Protein AF-A0A382RKN2-F1 (afdb_monomer)

pLDDT: mean 81.8, std 16.19, range [27.0, 98.62]

Radius of gyration: 27.57 Å; Cα contacts (8 Å, |Δi|>4): 796; chains: 1; bounding box: 73×52×78 Å

Foldseek 3Di:
DPPCQPDQPQDFDKDKDKDADPDDPDDDFDCDEDAPGWDDPDDRIIIHIHTDGDPGWFWAEKDKDKPDQEDAQAQVWDKIKMKIFIATNVRATDFQWKKKKWKWWWFLKFWWDDAFQDQKIFGPFFGQDAFFFWKKFQACFFWFFDPAVVGDDGHIGTAKTFHGDPDRTMTGIAGNVSDGTHIHTTADLQGGTTMITTQDDMDMFGQHPRRMTMDMDIRRRRAWTKMKMWIDIPGHYIDIGIHTHAYDDDDPDPPDDPDPDDDQQADKDWDWPADDPPQQKTKIWIWRPNPVNMTRTGIHMDHDDPPPDPDPPPPPDDDD

Mean predicted aligned error: 11.56 Å

Secondary structure (DSSP, 8-state):
--TTTTS----EEEEEEEEE-S----SS--SS-BBTB-EE-STTEEEEEEEEE-SS--EEEEEEEES-SEEE--TT-EEEEEEEEEEETTS-B-TT-EEEEEEEEEPSS-BEE-SBTT-EEE-SS-----TT-EEEEEE-TT-EESSSSS--SSS-EEEEEEEEE-SSSEEEEE-TTSPBP-EEE--BTTBPBEEEE-SS--EEEE--TTSEEEEEEEE---S-EEEEEEEEESSSB-EEEEEEEEPPP------S----S--TTT-EEEEEEEEETTTTEEEEEEEE-SSTTSPEEEEEEEE--TT-------------

Organism: NCBI:txid408172

Solvent-accessible surface area (backbone atoms only — not comparable to full-atom values): 17492 Å² total; per-residue (Å²): 132,74,91,61,80,80,61,86,66,55,49,74,47,74,44,81,48,77,48,81,48,98,68,71,88,73,72,96,59,53,97,62,66,40,72,85,34,59,18,76,75,56,92,36,28,35,34,25,33,46,69,46,68,42,93,67,85,49,46,30,35,36,50,64,48,59,83,61,56,59,47,71,37,31,70,84,48,46,81,47,44,39,40,36,38,31,18,23,74,85,69,47,64,30,49,62,42,44,34,36,36,41,43,45,24,41,56,31,43,36,34,27,28,55,54,39,89,69,28,41,30,33,37,93,50,66,65,57,68,46,60,69,42,52,35,28,35,68,37,34,59,50,28,25,32,60,96,33,52,58,62,37,67,88,57,62,44,62,51,35,28,28,63,38,48,80,48,59,37,31,32,27,40,14,21,69,79,73,39,74,33,36,24,72,31,41,17,36,64,81,34,28,20,34,47,32,32,55,70,50,80,74,43,77,36,60,15,37,92,71,3,41,29,72,53,71,51,65,40,47,53,56,39,26,29,45,36,38,40,35,39,39,41,80,43,48,41,59,27,71,50,65,32,39,22,18,41,81,93,69,88,89,66,86,89,71,91,78,73,91,70,83,60,87,53,73,44,76,46,75,44,82,77,46,77,37,86,85,82,32,32,35,32,29,39,39,33,40,35,67,37,87,61,44,42,42,43,35,27,43,75,44,78,56,61,97,80,66,72,80,76,84,75,76,69,77,88,77,86,136

Structure (mmCIF, N/CA/C/O backbone):
data_AF-A0A382RKN2-F1
#
_entry.id   AF-A0A382RKN2-F1
#
loop_
_atom_site.group_PDB
_atom_site.id
_atom_site.type_symbol
_atom_site.label_atom_id
_atom_site.label_alt_id
_atom_site.label_comp_id
_atom_site.label_asym_id
_atom_site.label_entity_id
_atom_site.label_seq_id
_atom_site.pdbx_PDB_ins_code
_atom_site.Cartn_x
_atom_site.Cartn_y
_atom_site.Cartn_z
_atom_site.occupancy
_atom_site.B_iso_or_equiv
_atom_site.auth_seq_id
_atom_site.auth_comp_id
_atom_site.auth_asym_id
_atom_site.auth_atom_id
_atom_site.pdbx_PDB_model_num
ATOM 1 N N . ALA A 1 1 ? -30.123 -17.437 14.430 1.00 36.50 1 ALA A N 1
ATOM 2 C CA . ALA A 1 1 ? -30.119 -16.192 13.646 1.00 36.50 1 ALA A CA 1
ATOM 3 C C . ALA A 1 1 ? -31.172 -15.292 14.260 1.00 36.50 1 ALA A C 1
ATOM 5 O O . ALA A 1 1 ? -32.334 -15.680 14.260 1.00 36.50 1 ALA A O 1
ATOM 6 N N . ASP A 1 2 ? -30.758 -14.196 14.890 1.00 27.00 2 ASP A N 1
ATOM 7 C CA . ASP A 1 2 ? -31.692 -13.172 15.355 1.00 27.00 2 ASP A CA 1
ATOM 8 C C . ASP A 1 2 ? -32.235 -12.438 14.114 1.00 27.00 2 ASP A C 1
ATOM 10 O O . ASP A 1 2 ? -31.436 -11.898 13.343 1.00 27.00 2 ASP A O 1
ATOM 14 N N . PRO A 1 3 ? -33.555 -12.460 13.856 1.00 33.34 3 PRO A N 1
ATOM 15 C CA . PRO A 1 3 ? -34.147 -11.796 12.700 1.00 33.34 3 PRO A CA 1
ATOM 16 C C . PRO A 1 3 ? -34.115 -10.255 12.788 1.00 33.34 3 PRO A C 1
ATOM 18 O O . PRO A 1 3 ? -34.598 -9.597 11.871 1.00 33.34 3 PRO A O 1
ATOM 21 N N . GLY A 1 4 ? -33.541 -9.670 13.848 1.00 33.31 4 GLY A N 1
ATOM 22 C CA . GLY A 1 4 ? -33.386 -8.223 14.032 1.00 33.31 4 GLY A CA 1
ATOM 23 C C . GLY A 1 4 ? -32.112 -7.585 13.459 1.00 33.31 4 GLY A C 1
ATOM 24 O O . GLY A 1 4 ? -31.996 -6.365 13.516 1.00 33.31 4 GLY A O 1
ATOM 25 N N . ALA A 1 5 ? -31.178 -8.349 12.879 1.00 37.25 5 ALA A N 1
ATOM 26 C CA . ALA A 1 5 ? -29.838 -7.877 12.477 1.00 37.25 5 ALA A CA 1
ATOM 27 C C . ALA A 1 5 ? -29.777 -6.867 11.297 1.00 37.25 5 ALA A C 1
ATOM 29 O O . ALA A 1 5 ? -28.731 -6.694 10.678 1.00 37.25 5 ALA A O 1
ATOM 30 N N . GLY A 1 6 ? -30.884 -6.195 10.978 1.00 36.53 6 GLY A N 1
ATOM 31 C CA . GLY A 1 6 ? -30.958 -5.114 9.990 1.00 36.53 6 GLY A CA 1
ATOM 32 C C . GLY A 1 6 ? -32.021 -4.056 10.304 1.00 36.53 6 GLY A C 1
ATOM 33 O O . GLY A 1 6 ? -32.324 -3.227 9.450 1.00 36.53 6 GLY A O 1
ATOM 34 N N . ALA A 1 7 ? -32.620 -4.081 11.499 1.00 38.06 7 ALA A N 1
ATOM 35 C CA . ALA A 1 7 ? -33.491 -3.002 11.943 1.00 38.06 7 ALA A CA 1
ATOM 36 C C . ALA A 1 7 ? -32.618 -1.886 12.519 1.00 38.06 7 ALA A C 1
ATOM 38 O O . ALA A 1 7 ? -31.780 -2.157 13.371 1.00 38.06 7 ALA A O 1
ATOM 39 N N . VAL A 1 8 ? -32.833 -0.651 12.057 1.00 47.03 8 VAL A N 1
ATOM 40 C CA . VAL A 1 8 ? -32.318 0.579 12.672 1.00 47.03 8 VAL A CA 1
ATOM 41 C C . VAL A 1 8 ? -32.697 0.537 14.153 1.00 47.03 8 VAL A C 1
ATOM 43 O O . VAL A 1 8 ? -33.828 0.857 14.526 1.00 47.03 8 VAL A O 1
ATOM 46 N N . VAL A 1 9 ? -31.794 0.048 14.999 1.00 47.59 9 VAL A N 1
ATOM 47 C CA . VAL A 1 9 ? -31.949 0.172 16.440 1.00 47.59 9 VAL A CA 1
ATOM 48 C C . VAL A 1 9 ? -31.724 1.649 16.667 1.00 47.59 9 VAL A C 1
ATOM 50 O O . VAL A 1 9 ? -30.613 2.119 16.505 1.00 47.59 9 VAL A O 1
ATOM 53 N N . ALA A 1 10 ? -32.787 2.403 16.933 1.00 52.94 10 ALA A N 1
ATOM 54 C CA . ALA A 1 10 ? -32.633 3.764 17.417 1.00 52.94 10 ALA A CA 1
ATOM 55 C C . ALA A 1 10 ? -31.714 3.695 18.645 1.00 52.94 10 ALA A C 1
ATOM 57 O O . ALA A 1 10 ? -32.166 3.218 19.695 1.00 52.94 10 ALA A O 1
ATOM 58 N N . ASN A 1 11 ? -30.440 4.076 18.499 1.00 59.31 11 ASN A N 1
ATOM 59 C CA . ASN A 1 11 ? -29.506 4.040 19.607 1.00 59.31 11 ASN A CA 1
ATOM 60 C C . ASN A 1 11 ? -30.023 5.011 20.669 1.00 59.31 11 ASN A C 1
ATOM 62 O O . ASN A 1 11 ? -30.483 6.126 20.376 1.00 59.31 11 ASN A O 1
ATOM 66 N N . ASN A 1 12 ? -30.054 4.531 21.906 1.00 69.88 12 ASN A N 1
ATOM 67 C CA . ASN A 1 12 ? -30.425 5.357 23.035 1.00 69.88 12 ASN A CA 1
ATOM 68 C C . ASN A 1 12 ? -29.144 5.990 23.558 1.00 69.88 12 ASN A C 1
ATOM 70 O O . ASN A 1 12 ? -28.461 5.407 24.399 1.00 69.88 12 ASN A O 1
ATOM 74 N N . VAL A 1 13 ? -28.841 7.175 23.042 1.00 69.81 13 VAL A N 1
ATOM 75 C CA . VAL A 1 13 ? -27.662 7.938 23.435 1.00 69.81 13 VAL A CA 1
ATOM 76 C C . VAL A 1 13 ? -27.929 8.568 24.797 1.00 69.81 13 VAL A C 1
ATOM 78 O O . VAL A 1 13 ? -29.000 9.143 25.026 1.00 69.81 13 VAL A O 1
ATOM 81 N N . ILE A 1 14 ? -26.969 8.425 25.712 1.00 76.12 14 ILE A N 1
ATOM 82 C CA . ILE A 1 14 ? -27.007 9.031 27.044 1.00 76.12 14 ILE A CA 1
ATOM 83 C C . ILE A 1 14 ? -25.827 9.990 27.154 1.00 76.12 14 ILE A C 1
ATOM 85 O O . ILE A 1 14 ? -24.698 9.567 27.384 1.00 76.12 14 ILE A O 1
ATOM 89 N N . ASP A 1 15 ? -26.112 11.284 27.057 1.00 73.19 15 ASP A N 1
ATOM 90 C CA . ASP A 1 15 ? -25.108 12.331 27.225 1.00 73.19 15 ASP A CA 1
ATOM 91 C C . ASP A 1 15 ? -25.154 12.909 28.641 1.00 73.19 15 ASP A C 1
ATOM 93 O O . ASP A 1 15 ? -26.223 13.075 29.236 1.00 73.19 15 ASP A O 1
ATOM 97 N N . THR A 1 16 ? -23.986 13.261 29.181 1.00 81.38 16 THR A N 1
ATOM 98 C CA . THR A 1 16 ? -23.897 14.056 30.412 1.00 81.38 16 THR A CA 1
ATOM 99 C C . THR A 1 16 ? -23.798 15.527 30.041 1.00 81.38 16 THR A C 1
ATOM 101 O O . THR A 1 16 ? -22.815 15.962 29.446 1.00 81.38 16 THR A O 1
ATOM 104 N N . VAL A 1 17 ? -24.808 16.309 30.412 1.00 78.69 17 VAL A N 1
ATOM 105 C CA . VAL A 1 17 ? -24.818 17.754 30.188 1.00 78.69 17 VAL A CA 1
ATOM 106 C C . VAL A 1 17 ? -24.392 18.457 31.467 1.00 78.69 17 VAL A C 1
ATOM 108 O O . VAL A 1 17 ? -25.031 18.301 32.509 1.00 78.69 17 VAL A O 1
ATOM 111 N N . THR A 1 18 ? -23.337 19.264 31.362 1.00 82.25 18 THR A N 1
ATOM 112 C CA . THR A 1 18 ? -22.803 20.076 32.459 1.00 82.25 18 THR A CA 1
ATOM 113 C C . THR A 1 18 ? -23.116 21.544 32.211 1.00 82.25 18 THR A C 1
ATOM 115 O O . THR A 1 18 ? -22.707 22.116 31.202 1.00 82.25 18 THR A O 1
ATOM 118 N N . VAL A 1 19 ? -23.828 22.170 33.145 1.00 78.19 19 VAL A N 1
ATOM 119 C CA . VAL A 1 19 ? -24.148 23.598 33.119 1.00 78.19 19 VAL A CA 1
ATOM 120 C C . VAL A 1 19 ? -23.414 24.285 34.261 1.00 78.19 19 VAL A C 1
ATOM 122 O O . VAL A 1 19 ? -23.676 24.013 35.433 1.00 78.19 19 VAL A O 1
ATOM 125 N N . THR A 1 20 ? -22.523 25.210 33.918 1.00 82.06 20 THR A N 1
ATOM 126 C CA . THR A 1 20 ? -21.845 26.073 34.890 1.00 82.06 20 THR A CA 1
ATOM 127 C C . THR A 1 20 ? -22.597 27.389 34.995 1.00 82.06 20 THR A C 1
ATOM 129 O O . THR A 1 20 ? -22.819 28.063 33.988 1.00 82.06 20 THR A O 1
ATOM 132 N N . THR A 1 21 ? -22.988 27.777 36.207 1.00 73.00 21 THR A N 1
ATOM 133 C CA . THR A 1 21 ? -23.720 29.030 36.439 1.00 73.00 21 THR A CA 1
ATOM 134 C C . THR A 1 21 ? -22.991 29.915 37.447 1.00 73.00 21 THR A C 1
ATOM 136 O O . THR A 1 21 ? -22.144 29.452 38.205 1.00 73.00 21 THR A O 1
ATOM 139 N N . ALA A 1 22 ? -23.318 31.208 37.472 1.00 75.56 22 ALA A N 1
ATOM 140 C CA . ALA A 1 22 ? -22.778 32.118 38.482 1.00 75.56 22 ALA A CA 1
ATOM 141 C C . ALA A 1 22 ? -23.416 31.915 39.868 1.00 75.56 22 ALA A C 1
ATOM 143 O O . ALA A 1 22 ? -22.795 32.265 40.865 1.00 75.56 22 ALA A O 1
ATOM 144 N N . ASN A 1 23 ? -24.637 31.373 39.922 1.00 69.06 23 ASN A N 1
ATOM 145 C CA . ASN A 1 23 ? -25.383 31.076 41.142 1.00 69.06 23 ASN A CA 1
ATOM 146 C C . ASN A 1 23 ? -26.400 29.968 40.854 1.00 69.06 23 ASN A C 1
ATOM 148 O O . ASN A 1 23 ? -27.300 30.153 40.032 1.00 69.06 23 ASN A O 1
ATOM 152 N N . VAL A 1 24 ? -26.309 28.858 41.581 1.00 65.88 24 VAL A N 1
ATOM 153 C CA . VAL A 1 24 ? -27.352 27.831 41.599 1.00 65.88 24 VAL A CA 1
ATOM 154 C C . VAL A 1 24 ? -28.329 28.169 42.723 1.00 65.88 24 VAL A C 1
ATOM 156 O O . VAL A 1 24 ? -28.012 28.055 43.900 1.00 65.88 24 VAL A O 1
ATOM 159 N N . THR A 1 25 ? -29.529 28.639 42.376 1.00 64.88 25 THR A N 1
ATOM 160 C CA . THR A 1 25 ? -30.635 28.767 43.342 1.00 64.88 25 THR A CA 1
ATOM 161 C C . THR A 1 25 ? -31.534 27.548 43.196 1.00 64.88 25 THR A C 1
ATOM 163 O O . THR A 1 25 ? -32.589 27.596 42.568 1.00 64.88 25 THR A O 1
ATOM 166 N N . ALA A 1 26 ? -31.054 26.417 43.697 1.00 55.97 26 ALA A N 1
ATOM 167 C CA . ALA A 1 26 ? -31.780 25.162 43.668 1.00 55.97 26 ALA A CA 1
ATOM 168 C C . ALA A 1 26 ? -32.632 25.018 44.938 1.00 55.97 26 ALA A C 1
ATOM 170 O O . ALA A 1 26 ? -32.138 25.199 46.049 1.00 55.97 26 ALA A O 1
ATOM 171 N N . GLY A 1 27 ? -33.917 24.682 44.782 1.00 63.53 27 GLY A N 1
ATOM 172 C CA . GLY A 1 27 ? -34.665 24.003 45.848 1.00 63.53 27 GLY A CA 1
ATOM 173 C C . GLY A 1 27 ? -34.125 22.581 46.060 1.00 63.53 27 GLY A C 1
ATOM 174 O O . GLY A 1 27 ? -33.025 22.271 45.611 1.00 63.53 27 GLY A O 1
ATOM 175 N N . GLU A 1 28 ? -34.887 21.689 46.701 1.00 56.00 28 GLU A N 1
ATOM 176 C CA . GLU A 1 28 ? -34.475 20.283 46.863 1.00 56.00 28 GLU A CA 1
ATOM 177 C C . GLU A 1 28 ? -34.344 19.584 45.499 1.00 56.00 28 GLU A C 1
ATOM 179 O O . GLU A 1 28 ? -35.315 19.072 44.939 1.00 56.00 28 GLU A O 1
ATOM 184 N N . LEU A 1 29 ? -33.137 19.602 44.931 1.00 62.72 29 LEU A N 1
ATOM 185 C CA . LEU A 1 29 ? -32.809 18.822 43.749 1.00 62.72 29 LEU A CA 1
ATOM 186 C C . LEU A 1 29 ? -32.572 17.358 44.144 1.00 62.72 29 LEU A C 1
ATOM 188 O O . LEU A 1 29 ? -32.126 17.073 45.260 1.00 62.72 29 LEU A O 1
ATOM 192 N N . PRO A 1 30 ? -32.848 16.411 43.234 1.00 59.50 30 PRO A N 1
ATOM 193 C CA . PRO A 1 30 ? -32.563 15.002 43.460 1.00 59.50 30 PRO A CA 1
ATOM 194 C C . PRO A 1 30 ? -31.083 14.772 43.787 1.00 59.50 30 PRO A C 1
ATOM 196 O O . PRO A 1 30 ? -30.203 15.356 43.163 1.00 59.50 30 PRO A O 1
ATOM 199 N N . ALA A 1 31 ? -30.800 13.861 44.719 1.00 59.34 31 ALA A N 1
ATOM 200 C CA . ALA A 1 31 ? -29.430 13.519 45.119 1.00 59.34 31 ALA A CA 1
ATOM 201 C C . ALA A 1 31 ? -28.649 12.705 44.060 1.00 59.34 31 ALA A C 1
ATOM 203 O O . ALA A 1 31 ? -27.469 12.421 44.247 1.00 59.34 31 ALA A O 1
ATOM 204 N N . SER A 1 32 ? -29.299 12.293 42.967 1.00 58.59 32 SER A N 1
ATOM 205 C CA . SER A 1 32 ? -28.718 11.439 41.925 1.00 58.59 32 SER A CA 1
ATOM 206 C C . SER A 1 32 ? -29.297 11.748 40.548 1.00 58.59 32 SER A C 1
ATOM 208 O O . SER A 1 32 ? -30.507 11.949 40.411 1.00 58.59 32 SER A O 1
ATOM 210 N N . GLY A 1 33 ? -28.428 11.764 39.534 1.00 54.28 33 GLY A N 1
ATOM 211 C CA . GLY A 1 33 ? -28.796 12.127 38.170 1.00 54.28 33 GLY A CA 1
ATOM 212 C C . GLY A 1 33 ? -29.666 11.053 37.542 1.00 54.28 33 GLY A C 1
ATOM 213 O O . GLY A 1 33 ? -29.330 9.873 37.569 1.00 54.28 33 GLY A O 1
ATOM 214 N N . SER A 1 34 ? -30.791 11.464 36.971 1.00 59.91 34 SER A N 1
ATOM 215 C CA . SER A 1 34 ? -31.635 10.625 36.120 1.00 59.91 34 SER A CA 1
ATOM 216 C C . SER A 1 34 ? -32.000 11.410 34.866 1.00 59.91 34 SER A C 1
ATOM 218 O O . SER A 1 34 ? -31.841 12.633 34.832 1.00 59.91 34 SER A O 1
ATOM 220 N N . SER A 1 35 ? -32.433 10.717 33.810 1.00 64.00 35 SER A N 1
ATOM 221 C CA . SER A 1 35 ? -32.748 11.385 32.546 1.00 64.00 35 SER A CA 1
ATOM 222 C C . SER A 1 35 ? -33.789 12.487 32.760 1.00 64.00 35 SER A C 1
ATOM 224 O O . SER A 1 35 ? -34.882 12.211 33.251 1.00 64.00 35 SER A O 1
ATOM 226 N N . GLY A 1 36 ? -33.452 13.725 32.392 1.00 64.38 36 GLY A N 1
ATOM 227 C CA . GLY A 1 36 ? -34.329 14.891 32.569 1.00 64.38 36 GLY A CA 1
ATOM 228 C C . GLY A 1 36 ? -34.328 15.528 33.968 1.00 64.38 36 GLY A C 1
ATOM 229 O O . GLY A 1 36 ? -35.094 16.464 34.193 1.00 64.38 36 GLY A O 1
ATOM 230 N N . HIS A 1 37 ? -33.469 15.082 34.892 1.00 70.94 37 HIS A N 1
ATOM 231 C CA . HIS A 1 37 ? -33.335 15.655 36.234 1.00 70.94 37 HIS A CA 1
ATOM 232 C C . HIS A 1 37 ? -31.916 16.170 36.500 1.00 70.94 37 HIS A C 1
ATOM 234 O O . HIS A 1 37 ? -30.940 15.437 36.353 1.00 70.94 37 HIS A O 1
ATOM 240 N N . MET A 1 38 ? -31.819 17.430 36.932 1.00 73.00 38 MET A N 1
ATOM 241 C CA . MET A 1 38 ? -30.554 18.083 37.276 1.00 73.00 38 MET A CA 1
ATOM 242 C C . MET A 1 38 ? -30.136 17.792 38.714 1.00 73.00 38 MET A C 1
ATOM 244 O O . MET A 1 38 ? -30.960 17.826 39.625 1.00 73.00 38 MET A O 1
ATOM 248 N N . VAL A 1 39 ? -28.840 17.568 38.905 1.00 75.00 39 VAL A N 1
ATOM 249 C CA . VAL A 1 39 ? -28.181 17.396 40.201 1.00 75.00 39 VAL A CA 1
ATOM 250 C C . VAL A 1 39 ? -27.080 18.425 40.332 1.00 75.00 39 VAL A C 1
ATOM 252 O O . VAL A 1 39 ? -26.313 18.649 39.395 1.00 75.00 39 VAL A O 1
ATOM 255 N N . GLU A 1 40 ? -26.978 19.032 41.506 1.00 73.12 40 GLU A N 1
ATOM 256 C CA . GLU A 1 40 ? -25.846 19.887 41.832 1.00 73.12 40 GLU A CA 1
ATOM 257 C C . GLU A 1 40 ? -24.616 19.031 42.164 1.00 73.12 40 GLU A C 1
ATOM 259 O O . GLU A 1 40 ? -24.630 18.228 43.092 1.00 73.12 40 GLU A O 1
ATOM 264 N N . SER A 1 41 ? -23.538 19.212 41.399 1.00 72.19 41 SER A N 1
ATOM 265 C CA . SER A 1 41 ? -22.250 18.529 41.593 1.00 72.19 41 SER A CA 1
ATOM 266 C C . SER A 1 41 ? -21.249 19.386 42.394 1.00 72.19 41 SER A C 1
ATOM 268 O O . SER A 1 41 ? -20.052 19.095 42.414 1.00 72.19 41 SER A O 1
ATOM 270 N N . GLY A 1 42 ? -21.735 20.443 43.057 1.00 69.62 42 GLY A N 1
ATOM 271 C CA . GLY A 1 42 ? -20.945 21.430 43.794 1.00 69.62 42 GLY A CA 1
ATOM 272 C C . GLY A 1 42 ? -20.433 22.586 42.924 1.00 69.62 42 GLY A C 1
ATOM 273 O O . GLY A 1 42 ? -20.344 22.484 41.703 1.00 69.62 42 GLY A O 1
ATOM 274 N N . GLY A 1 43 ? -20.106 23.719 43.555 1.00 71.81 43 GLY A N 1
ATOM 275 C CA . GLY A 1 43 ? -19.433 24.846 42.889 1.00 71.81 43 GLY A CA 1
ATOM 276 C C . GLY A 1 43 ? -20.241 25.534 41.781 1.00 71.81 43 GLY A C 1
ATOM 277 O O . GLY A 1 43 ? -19.654 25.984 40.802 1.00 71.81 43 GLY A O 1
ATOM 278 N N . ASN A 1 44 ? -21.570 25.613 41.920 1.00 77.06 44 ASN A N 1
ATOM 279 C CA . ASN A 1 44 ? -22.505 26.105 40.898 1.00 77.06 44 ASN A CA 1
ATOM 280 C C . ASN A 1 44 ? -22.531 25.292 39.584 1.00 77.06 44 ASN A C 1
ATOM 282 O O . ASN A 1 44 ? -22.905 25.819 38.528 1.00 77.06 44 ASN A O 1
ATOM 286 N N . VAL A 1 45 ? -22.149 24.015 39.648 1.00 79.62 45 VAL A N 1
ATOM 287 C CA . VAL A 1 45 ? -22.206 23.081 38.523 1.00 79.62 45 VAL A CA 1
ATOM 288 C C . VAL A 1 45 ? -23.442 22.196 38.653 1.00 79.62 45 VAL A C 1
ATOM 290 O O . VAL A 1 45 ? -23.602 21.473 39.637 1.00 79.62 45 VAL A O 1
ATOM 293 N N . LEU A 1 46 ? -24.307 22.233 37.642 1.00 79.31 46 LEU A N 1
ATOM 294 C CA . LEU A 1 46 ? -25.444 21.328 37.499 1.00 79.31 46 LEU A CA 1
ATOM 295 C C . LEU A 1 46 ? -25.119 20.275 36.441 1.00 79.31 46 LEU A C 1
ATOM 297 O O . LEU A 1 46 ? -24.646 20.610 35.357 1.00 79.31 46 LEU A O 1
ATOM 301 N N . THR A 1 47 ? -25.407 19.014 36.741 1.00 79.44 47 THR A N 1
ATOM 302 C CA . THR A 1 47 ? -25.275 17.900 35.797 1.00 79.44 47 THR A CA 1
ATOM 303 C C . THR A 1 47 ? -26.622 17.217 35.614 1.00 79.44 47 THR A C 1
ATOM 305 O O . THR A 1 47 ? -27.364 17.036 36.578 1.00 79.44 47 THR A O 1
ATOM 308 N N . PHE A 1 48 ? -26.972 16.846 34.387 1.00 79.00 48 PHE A N 1
ATOM 309 C CA . PHE A 1 48 ? -28.083 15.930 34.131 1.00 79.00 48 PHE A CA 1
ATOM 310 C C . PHE A 1 48 ? -27.724 14.961 33.016 1.00 79.00 48 PHE A C 1
ATOM 312 O O . PHE A 1 48 ? -26.894 15.262 32.157 1.00 79.00 48 PHE A O 1
ATOM 319 N N . LEU A 1 49 ? -28.372 13.800 33.035 1.00 79.50 49 LEU A N 1
ATOM 320 C CA . LEU A 1 49 ? -28.302 12.859 31.927 1.00 79.50 49 LEU A CA 1
ATOM 321 C C . LEU A 1 49 ? -29.383 13.231 30.911 1.00 79.50 49 LEU A C 1
ATOM 323 O O . LEU A 1 49 ? -30.548 13.418 31.272 1.00 79.50 49 LEU A O 1
ATOM 327 N N . LEU A 1 50 ? -29.011 13.348 29.644 1.00 77.62 50 LEU A N 1
ATOM 328 C CA . LEU A 1 50 ? -29.939 13.495 28.534 1.00 77.62 50 LEU A CA 1
ATOM 329 C C . LEU A 1 50 ? -29.994 12.167 27.786 1.00 77.62 50 LEU A C 1
ATOM 331 O O . LEU A 1 50 ? -29.042 11.803 27.106 1.00 77.62 50 LEU A O 1
ATOM 335 N N . SER A 1 51 ? -31.116 11.457 27.906 1.00 77.81 51 SER A N 1
ATOM 336 C CA . SER A 1 51 ? -31.398 10.290 27.072 1.00 77.81 51 SER A CA 1
ATOM 337 C C . SER A 1 51 ? -32.207 10.734 25.859 1.00 77.81 51 SER A C 1
ATOM 339 O O . SER A 1 51 ? -33.308 11.269 26.015 1.00 77.81 51 SER A O 1
ATOM 341 N N . TYR A 1 52 ? -31.701 10.498 24.655 1.00 70.44 52 TYR A N 1
ATOM 342 C CA . TYR A 1 52 ? -32.437 10.753 23.419 1.00 70.44 52 TYR A CA 1
ATOM 343 C C . TYR A 1 52 ? -32.296 9.590 22.448 1.00 70.44 52 TYR A C 1
ATOM 345 O O . TYR A 1 52 ? -31.348 8.811 22.494 1.00 70.44 52 TYR A O 1
ATOM 353 N N . LYS A 1 53 ? -33.288 9.468 21.564 1.00 66.81 53 LYS A N 1
ATOM 354 C CA . LYS A 1 53 ? -33.242 8.513 20.461 1.00 66.81 53 LYS A CA 1
ATOM 355 C C . LYS A 1 53 ? -32.656 9.199 19.244 1.00 66.81 53 LYS A C 1
ATOM 357 O O . LYS A 1 53 ? -33.250 10.160 18.748 1.00 66.81 53 LYS A O 1
ATOM 362 N N . ALA A 1 54 ? -31.546 8.679 18.739 1.00 63.25 54 ALA A N 1
ATOM 363 C CA . ALA A 1 54 ? -31.128 8.998 17.387 1.00 63.25 54 ALA A CA 1
ATOM 364 C C . ALA A 1 54 ? -32.154 8.395 16.412 1.00 63.25 54 ALA A C 1
ATOM 366 O O . ALA A 1 54 ? -32.536 7.230 16.524 1.00 63.25 54 ALA A O 1
ATOM 367 N N . ALA A 1 55 ? -32.667 9.211 15.486 1.00 62.56 55 ALA A N 1
ATOM 368 C CA . ALA A 1 55 ? -33.632 8.742 14.488 1.00 62.56 55 ALA A CA 1
ATOM 369 C C . ALA A 1 55 ? -32.988 7.758 13.492 1.00 62.56 55 ALA A C 1
ATOM 371 O O . ALA A 1 55 ? -33.673 6.886 12.960 1.00 62.56 55 ALA A O 1
ATOM 372 N N . THR A 1 56 ? -31.677 7.899 13.279 1.00 66.25 56 THR A N 1
ATOM 373 C CA . THR A 1 56 ? -30.816 7.037 12.467 1.00 66.25 56 THR A CA 1
ATOM 374 C C . THR A 1 56 ? -29.381 7.177 12.960 1.00 66.25 56 THR A C 1
ATOM 376 O O . THR A 1 56 ? -28.874 8.301 13.014 1.00 66.25 56 THR A O 1
ATOM 379 N N . ASP A 1 57 ? -28.724 6.061 13.255 1.00 65.25 57 ASP A N 1
ATOM 380 C CA . ASP A 1 57 ? -27.274 6.046 13.442 1.00 65.25 57 ASP A CA 1
ATOM 381 C C . ASP A 1 57 ? -26.603 6.135 12.068 1.00 65.25 57 ASP A C 1
ATOM 383 O O . ASP A 1 57 ? -27.014 5.466 11.113 1.00 65.25 57 ASP A O 1
ATOM 387 N N . VAL A 1 58 ? -25.584 6.981 11.948 1.00 79.38 58 VAL A N 1
ATOM 388 C CA . VAL A 1 58 ? -24.773 7.142 10.742 1.00 79.38 58 VAL A CA 1
ATOM 389 C C . VAL A 1 58 ? -23.347 6.722 11.081 1.00 79.38 58 VAL A C 1
ATOM 391 O O . VAL A 1 58 ? -22.820 7.043 12.145 1.00 79.38 58 VAL A O 1
ATOM 394 N N . GLY A 1 59 ? -22.709 5.992 10.166 1.00 80.12 59 GLY A N 1
ATOM 395 C CA . GLY A 1 59 ? -21.300 5.636 10.312 1.00 80.12 59 GLY A CA 1
ATOM 396 C C . GLY A 1 59 ? -20.433 6.892 10.450 1.00 80.12 59 GLY A C 1
ATOM 397 O O . GLY A 1 59 ? -20.539 7.811 9.636 1.00 80.12 59 GLY A O 1
ATOM 398 N N . GLY A 1 60 ? -19.590 6.927 11.482 1.00 85.62 60 GLY A N 1
ATOM 399 C CA . GLY A 1 60 ? -18.726 8.054 11.822 1.00 85.62 60 GLY A CA 1
ATOM 400 C C . GLY A 1 60 ? -17.307 7.883 11.286 1.00 85.62 60 GLY A C 1
ATOM 401 O O . GLY A 1 60 ? -16.857 8.659 10.442 1.00 85.62 60 GLY A O 1
ATOM 402 N N . LEU A 1 61 ? -16.589 6.860 11.752 1.00 94.38 61 LEU A N 1
ATOM 403 C CA . LEU A 1 61 ? -15.201 6.598 11.352 1.00 94.38 61 LEU A CA 1
ATOM 404 C C . LEU A 1 61 ? -14.836 5.122 11.473 1.00 94.38 61 LEU A C 1
ATOM 406 O O . LEU A 1 61 ? -15.484 4.366 12.191 1.00 94.38 61 LEU A O 1
ATOM 410 N N . VAL A 1 62 ? -13.751 4.723 10.819 1.00 96.75 62 VAL A N 1
ATOM 411 C CA . VAL A 1 62 ? -13.112 3.421 11.031 1.00 96.75 62 VAL A CA 1
ATOM 412 C C . VAL A 1 62 ? -11.761 3.608 11.715 1.00 96.75 62 VAL A C 1
ATOM 414 O O . VAL A 1 62 ? -10.989 4.477 11.327 1.00 96.75 62 VAL A O 1
ATOM 417 N N . ALA A 1 63 ? -11.451 2.773 12.706 1.00 97.38 63 ALA A N 1
ATOM 418 C CA . ALA A 1 63 ? -10.079 2.541 13.153 1.00 97.38 63 ALA A CA 1
ATOM 419 C C . ALA A 1 63 ? -9.539 1.279 12.476 1.00 97.38 63 ALA A C 1
ATOM 421 O O . ALA A 1 63 ? -10.258 0.287 12.379 1.00 97.38 63 ALA A O 1
ATOM 422 N N . LEU A 1 64 ? -8.287 1.299 12.018 1.00 98.38 64 LEU A N 1
ATOM 423 C CA . LEU A 1 64 ? -7.674 0.184 11.298 1.00 98.38 64 LEU A CA 1
ATOM 424 C C . LEU A 1 64 ? -6.398 -0.273 12.003 1.00 98.38 64 LEU A C 1
ATOM 426 O O . LEU A 1 64 ? -5.532 0.533 12.328 1.00 98.38 64 LEU A O 1
ATOM 430 N N . THR A 1 65 ? -6.284 -1.580 12.212 1.00 97.50 65 THR A N 1
ATOM 431 C CA . THR A 1 65 ? -5.095 -2.239 12.765 1.00 97.50 65 THR A CA 1
ATOM 432 C C . THR A 1 65 ? -4.647 -3.365 11.842 1.00 97.50 65 THR A C 1
ATOM 434 O O . THR A 1 65 ? -5.429 -3.850 11.022 1.00 97.50 65 THR A O 1
ATOM 437 N N . GLN A 1 66 ? -3.395 -3.793 11.971 1.00 96.25 66 GLN A N 1
ATOM 438 C CA . GLN A 1 66 ? -2.821 -4.891 11.195 1.00 96.25 66 GLN A CA 1
ATOM 439 C C . GLN A 1 66 ? -1.943 -5.778 12.077 1.00 96.25 66 GLN A C 1
ATOM 441 O O . GLN A 1 66 ? -1.469 -5.337 13.120 1.00 96.25 66 GLN A O 1
ATOM 446 N N . THR A 1 67 ? -1.739 -7.030 11.665 1.00 92.88 67 THR A N 1
ATOM 447 C CA . THR A 1 67 ? -0.984 -8.021 12.457 1.00 92.88 67 THR A CA 1
ATOM 448 C C . THR A 1 67 ? 0.504 -7.687 12.595 1.00 92.88 67 THR A C 1
ATOM 450 O O . THR A 1 67 ? 1.114 -8.064 13.589 1.00 92.88 67 THR A O 1
ATOM 453 N N . ALA A 1 68 ? 1.079 -6.997 11.611 1.00 91.75 68 ALA A N 1
ATOM 454 C CA . ALA A 1 68 ? 2.464 -6.538 11.601 1.00 91.75 68 ALA A CA 1
ATOM 455 C C . ALA A 1 68 ? 2.574 -5.280 10.732 1.00 91.75 68 ALA A C 1
ATOM 457 O O . ALA A 1 68 ? 1.797 -5.135 9.785 1.00 91.75 68 ALA A O 1
ATOM 458 N N . SER A 1 69 ? 3.523 -4.394 11.035 1.00 92.56 69 SER A N 1
ATOM 459 C CA . SER A 1 69 ? 3.850 -3.218 10.214 1.00 92.56 69 SER A CA 1
ATOM 460 C C . SER A 1 69 ? 4.916 -3.490 9.156 1.00 92.56 69 SER A C 1
ATOM 462 O O . SER A 1 69 ? 5.048 -2.718 8.208 1.00 92.56 69 SER A O 1
ATOM 464 N N . SER A 1 70 ? 5.630 -4.612 9.253 1.00 93.44 70 SER A N 1
ATOM 465 C CA . SER A 1 70 ? 6.675 -4.975 8.303 1.00 93.44 70 SER A CA 1
ATOM 466 C C . SER A 1 70 ? 6.934 -6.480 8.229 1.00 93.44 70 SER A C 1
ATOM 468 O O . SER A 1 70 ? 6.442 -7.272 9.037 1.00 93.44 70 SER A O 1
ATOM 470 N N . GLY A 1 71 ? 7.720 -6.869 7.228 1.00 91.44 71 GLY A N 1
ATOM 471 C CA . GLY A 1 71 ? 8.272 -8.211 7.077 1.00 91.44 71 GLY A CA 1
ATOM 472 C C . GLY A 1 71 ? 9.137 -8.308 5.824 1.00 91.44 71 GLY A C 1
ATOM 473 O O . GLY A 1 71 ? 9.010 -7.489 4.915 1.00 91.44 71 GLY A O 1
ATOM 474 N N . LEU A 1 72 ? 10.029 -9.300 5.765 1.00 91.12 72 LEU A N 1
ATOM 475 C CA . LEU A 1 72 ? 10.868 -9.532 4.583 1.00 91.12 72 LEU A CA 1
ATOM 476 C C . LEU A 1 72 ? 10.005 -9.783 3.342 1.00 91.12 72 LEU A C 1
ATOM 478 O O . LEU A 1 72 ? 9.044 -10.549 3.406 1.00 91.12 72 LEU A O 1
ATOM 482 N N . ALA A 1 73 ? 10.363 -9.177 2.209 1.00 89.88 73 ALA A N 1
ATOM 483 C CA . ALA A 1 73 ? 9.740 -9.501 0.929 1.00 89.88 73 ALA A CA 1
ATOM 484 C C . ALA A 1 73 ? 9.917 -10.999 0.612 1.00 89.88 73 ALA A C 1
ATOM 486 O O . ALA A 1 73 ? 10.985 -11.571 0.850 1.00 89.88 73 ALA A O 1
ATOM 487 N N . SER A 1 74 ? 8.867 -11.661 0.119 1.00 87.12 74 SER A N 1
ATOM 488 C CA . SER A 1 74 ? 8.862 -13.119 -0.015 1.00 87.12 74 SER A CA 1
ATOM 489 C C . SER A 1 74 ? 7.838 -13.620 -1.026 1.00 87.12 74 SER A C 1
ATOM 491 O O . SER A 1 74 ? 6.642 -13.370 -0.911 1.00 87.12 74 SER A O 1
ATOM 493 N N . THR A 1 75 ? 8.301 -14.462 -1.951 1.00 83.56 75 THR A N 1
ATOM 494 C CA . THR A 1 75 ? 7.439 -15.217 -2.875 1.00 83.56 75 THR A CA 1
ATOM 495 C C . THR A 1 75 ? 6.788 -16.437 -2.228 1.00 83.56 75 THR A C 1
ATOM 497 O O . THR A 1 75 ? 5.900 -17.048 -2.818 1.00 83.56 75 THR A O 1
ATOM 500 N N . ALA A 1 76 ? 7.193 -16.805 -1.008 1.00 84.38 76 ALA A N 1
ATOM 501 C CA . ALA A 1 76 ? 6.652 -17.959 -0.290 1.00 84.38 76 ALA A CA 1
ATOM 502 C C . ALA A 1 76 ? 5.271 -17.697 0.346 1.00 84.38 76 ALA A C 1
ATOM 504 O O . ALA A 1 76 ? 4.774 -18.560 1.066 1.00 84.38 76 ALA A O 1
ATOM 505 N N . SER A 1 77 ? 4.652 -16.545 0.054 1.00 84.38 77 SER A N 1
ATOM 506 C CA . SER A 1 77 ? 3.394 -16.053 0.622 1.00 84.38 77 SER A CA 1
ATOM 507 C C . SER A 1 77 ? 3.470 -15.777 2.128 1.00 84.38 77 SER A C 1
ATOM 509 O O . SER A 1 77 ? 3.504 -16.689 2.954 1.00 84.38 77 SER A O 1
ATOM 511 N N . ILE A 1 78 ? 3.366 -14.507 2.507 1.00 89.56 78 ILE A N 1
ATOM 512 C CA . ILE A 1 78 ? 3.184 -14.080 3.896 1.00 89.56 78 ILE A CA 1
ATOM 513 C C . ILE A 1 78 ? 1.697 -13.836 4.134 1.00 89.56 78 ILE A C 1
ATOM 515 O O . ILE A 1 78 ? 1.051 -13.091 3.403 1.00 89.56 78 ILE A O 1
ATOM 519 N N . THR A 1 79 ? 1.131 -14.458 5.169 1.00 93.81 79 THR A N 1
ATOM 520 C CA . THR A 1 79 ? -0.256 -14.166 5.550 1.00 93.81 79 THR A CA 1
ATOM 521 C C . THR A 1 79 ? -0.311 -12.824 6.259 1.00 93.81 79 THR A C 1
ATOM 523 O O . THR A 1 79 ? 0.286 -12.656 7.322 1.00 93.81 79 THR A O 1
ATOM 526 N N . ARG A 1 80 ? -1.067 -11.887 5.694 1.00 94.75 80 ARG A N 1
ATOM 527 C CA . ARG A 1 80 ? -1.334 -10.578 6.288 1.00 94.75 80 ARG A CA 1
ATOM 528 C C . ARG A 1 80 ? -2.810 -10.460 6.619 1.00 94.75 80 ARG A C 1
ATOM 530 O O . ARG A 1 80 ? -3.660 -11.086 5.983 1.00 94.75 80 ARG A O 1
ATOM 537 N N . SER A 1 81 ? -3.119 -9.676 7.646 1.00 96.88 81 SER A N 1
ATOM 538 C CA . SER A 1 81 ? -4.500 -9.343 7.965 1.00 96.88 81 SER A CA 1
ATOM 539 C C . SER A 1 81 ? -4.628 -7.940 8.528 1.00 96.88 81 SER A C 1
ATOM 541 O O . SER A 1 81 ? -3.737 -7.450 9.227 1.00 96.88 81 SER A O 1
ATOM 543 N 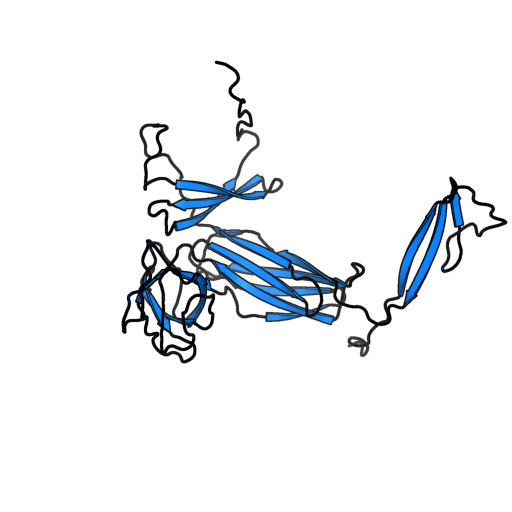N . VAL A 1 82 ? -5.761 -7.319 8.218 1.00 98.31 82 VAL A N 1
ATOM 544 C CA . VAL A 1 82 ? -6.180 -6.032 8.758 1.00 98.31 82 VAL A CA 1
ATOM 545 C C . VAL A 1 82 ? -7.535 -6.174 9.426 1.00 98.31 82 VAL A C 1
ATOM 547 O O . VAL A 1 82 ? -8.394 -6.937 8.976 1.00 98.31 82 VAL A O 1
ATOM 550 N N . THR A 1 83 ? -7.727 -5.431 10.507 1.00 98.38 83 THR A N 1
ATOM 551 C CA . THR A 1 83 ? -8.973 -5.398 11.267 1.00 98.38 83 THR A CA 1
ATOM 552 C C . THR A 1 83 ? -9.439 -3.960 11.404 1.00 98.38 83 THR A C 1
ATOM 554 O O . THR A 1 83 ? -8.759 -3.128 12.007 1.00 98.38 83 THR A O 1
ATOM 557 N N . ALA A 1 84 ? -10.598 -3.689 10.813 1.00 98.31 84 ALA A N 1
ATOM 558 C CA . ALA A 1 84 ? -11.317 -2.435 10.909 1.00 98.31 84 ALA A CA 1
ATOM 559 C C . ALA A 1 84 ? -12.349 -2.512 12.038 1.00 98.31 84 ALA A C 1
ATOM 561 O O . ALA A 1 84 ? -13.131 -3.462 12.087 1.00 98.31 84 ALA A O 1
ATOM 562 N N . THR A 1 85 ? -12.402 -1.488 12.882 1.00 98.06 85 THR A N 1
ATOM 563 C CA . THR A 1 85 ? -13.508 -1.252 13.816 1.00 98.06 85 THR A CA 1
ATOM 564 C C . THR A 1 85 ? -14.270 -0.024 13.343 1.00 98.06 85 THR A C 1
ATOM 566 O O . THR A 1 85 ? -13.716 1.074 13.312 1.00 98.06 85 THR A O 1
ATOM 569 N N . HIS A 1 86 ? -15.516 -0.215 12.920 1.00 95.31 86 HIS A N 1
ATOM 570 C CA . HIS A 1 86 ? -16.413 0.843 12.468 1.00 95.31 86 HIS A CA 1
ATOM 571 C C . HIS A 1 86 ? -17.170 1.404 13.666 1.00 95.31 86 HIS A C 1
ATOM 573 O O . HIS A 1 86 ? -17.795 0.653 14.415 1.00 95.31 86 HIS A O 1
ATOM 579 N N . TYR A 1 87 ? -17.106 2.719 13.821 1.00 92.81 87 TYR A N 1
ATOM 580 C CA . TYR A 1 87 ? -17.821 3.466 14.838 1.00 92.81 87 TYR A CA 1
ATOM 581 C C . TYR A 1 87 ? -18.890 4.352 14.206 1.00 92.81 87 TYR A C 1
ATOM 583 O O . TYR A 1 87 ? -18.734 4.814 13.070 1.00 92.81 87 TYR A O 1
ATOM 591 N N . ASP A 1 88 ? -19.964 4.607 14.940 1.00 87.56 88 ASP A N 1
ATOM 592 C CA . ASP A 1 88 ? -20.966 5.605 14.589 1.00 87.56 88 ASP A CA 1
ATOM 593 C C . ASP A 1 88 ? -20.458 7.032 14.881 1.00 87.56 88 ASP A C 1
ATOM 595 O O . ASP A 1 88 ? -19.314 7.244 15.294 1.00 87.56 88 ASP A O 1
ATOM 599 N N . GLN A 1 89 ? -21.294 8.042 14.634 1.00 84.75 89 GLN A N 1
ATOM 600 C CA . GLN A 1 89 ? -20.960 9.446 14.908 1.00 84.75 89 GLN A CA 1
ATOM 601 C C . GLN A 1 89 ? -20.704 9.778 16.394 1.00 84.75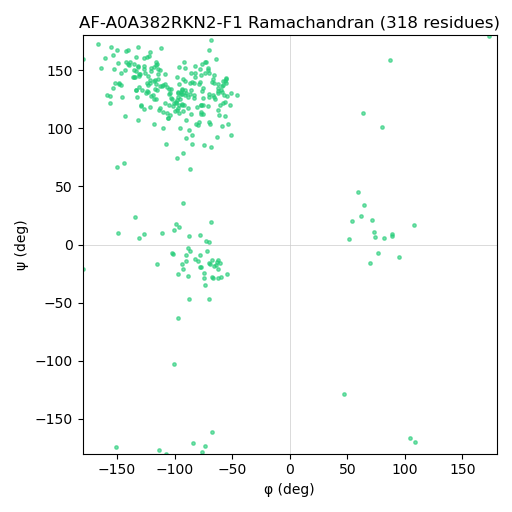 89 GLN A C 1
ATOM 603 O O . GLN A 1 89 ? -20.211 10.868 16.686 1.00 84.75 89 GLN A O 1
ATOM 608 N N . TYR A 1 90 ? -21.051 8.880 17.317 1.00 82.81 90 TYR A N 1
ATOM 609 C CA . TYR A 1 90 ? -20.898 9.040 18.763 1.00 82.81 90 TYR A CA 1
ATOM 610 C C . TYR A 1 90 ? -19.690 8.269 19.311 1.00 82.81 90 TYR A C 1
ATOM 612 O O . TYR A 1 90 ? -19.312 8.462 20.465 1.00 82.81 90 TYR A O 1
ATOM 620 N N . GLY A 1 91 ? -19.037 7.456 18.475 1.00 85.31 91 GLY A N 1
ATOM 621 C CA . GLY A 1 91 ? -17.903 6.625 18.869 1.00 85.31 91 GLY A CA 1
ATOM 622 C C . GLY A 1 91 ? -18.305 5.241 19.383 1.00 85.31 91 GLY A C 1
ATOM 623 O O . GLY A 1 91 ? -17.437 4.510 19.861 1.00 85.31 91 GLY A O 1
ATOM 624 N N . ASP A 1 92 ? -19.578 4.860 19.259 1.00 85.06 92 ASP A N 1
ATOM 625 C CA . ASP A 1 92 ? -20.053 3.515 19.574 1.00 85.06 92 ASP A CA 1
ATOM 626 C C . ASP A 1 92 ? -19.797 2.569 18.399 1.00 85.06 92 ASP A C 1
ATOM 628 O O . ASP A 1 92 ? -19.725 2.984 17.243 1.00 85.06 92 ASP A O 1
ATOM 632 N N . ALA A 1 93 ? -19.653 1.272 18.676 1.00 89.44 93 ALA A N 1
ATOM 633 C CA . ALA A 1 93 ? -19.486 0.269 17.629 1.00 89.44 93 ALA A CA 1
ATOM 634 C C . ALA A 1 93 ? -20.691 0.255 16.671 1.00 89.44 93 ALA A C 1
ATOM 636 O O . ALA A 1 93 ? -21.835 0.186 17.115 1.00 89.44 93 ALA A O 1
ATOM 637 N N . PHE A 1 94 ? -20.429 0.241 15.360 1.00 88.62 94 PHE A N 1
ATOM 638 C CA . PHE A 1 94 ? -21.448 0.290 14.310 1.00 88.62 94 PHE A CA 1
ATOM 639 C C . PHE A 1 94 ? -21.604 -1.073 13.604 1.00 88.62 94 PHE A C 1
ATOM 641 O O . PHE A 1 94 ? -20.941 -1.348 12.595 1.00 88.62 94 PHE A O 1
ATOM 648 N N . PRO A 1 95 ? -22.444 -1.982 14.133 1.00 90.50 95 PRO A N 1
ATOM 649 C CA . PRO A 1 95 ? -22.638 -3.306 13.557 1.00 90.50 95 PRO A CA 1
ATOM 650 C C . PRO A 1 95 ? -23.400 -3.251 12.229 1.00 90.50 95 PRO A C 1
ATOM 652 O O . PRO A 1 95 ? -24.236 -2.382 12.000 1.00 90.50 95 PRO A O 1
ATOM 655 N N . GLY A 1 96 ? -23.136 -4.208 11.337 1.00 88.31 96 GLY A N 1
ATOM 656 C CA . GLY A 1 96 ? -23.813 -4.297 10.038 1.00 88.31 96 GLY A CA 1
ATOM 657 C C . GLY A 1 96 ? -23.327 -3.293 8.985 1.00 88.31 96 GLY A C 1
ATOM 658 O O . GLY A 1 96 ? -23.691 -3.423 7.815 1.00 88.31 96 GLY A O 1
ATOM 659 N N . GLY A 1 97 ? -22.466 -2.338 9.356 1.00 89.62 97 GLY A N 1
ATOM 660 C CA . GLY A 1 97 ? -21.782 -1.453 8.414 1.00 89.62 97 GLY A CA 1
ATOM 661 C C . GLY A 1 97 ? -20.950 -2.241 7.400 1.00 89.62 97 GLY A C 1
ATOM 662 O O . GLY A 1 97 ? -20.324 -3.246 7.737 1.00 89.62 97 GLY A O 1
ATOM 663 N N . THR A 1 98 ? -20.948 -1.810 6.138 1.00 95.19 98 THR A N 1
ATOM 664 C CA . THR A 1 98 ? -20.071 -2.410 5.122 1.00 95.19 98 THR A CA 1
ATOM 665 C C . THR A 1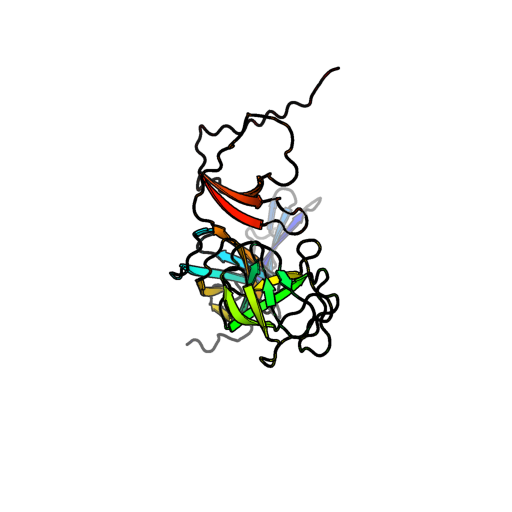 98 ? -18.754 -1.651 5.090 1.00 95.19 98 THR A C 1
ATOM 667 O O . THR A 1 98 ? -18.750 -0.431 4.967 1.00 95.19 98 THR A O 1
ATOM 670 N N . VAL A 1 99 ? -17.643 -2.377 5.174 1.00 97.88 99 VAL A N 1
ATOM 671 C CA . VAL A 1 99 ? -16.281 -1.855 5.056 1.00 97.88 99 VAL A CA 1
ATOM 672 C C . VAL A 1 99 ? -15.633 -2.475 3.823 1.00 97.88 99 VAL A C 1
ATOM 674 O O . VAL A 1 99 ? -15.602 -3.698 3.675 1.00 97.88 99 VAL A O 1
ATOM 677 N N . VAL A 1 100 ? -15.129 -1.629 2.931 1.00 98.50 100 VAL A N 1
ATOM 678 C CA . VAL A 1 100 ? -14.387 -2.024 1.733 1.00 98.50 100 VAL A CA 1
ATOM 679 C C . VAL A 1 100 ? -12.898 -1.886 2.016 1.00 98.50 100 VAL A C 1
ATOM 681 O O . VAL A 1 100 ? -12.429 -0.799 2.348 1.00 98.50 100 VAL A O 1
ATOM 684 N N . PHE A 1 101 ? -12.164 -2.985 1.877 1.00 98.56 101 PHE A N 1
ATOM 685 C CA . PHE A 1 101 ? -10.711 -3.009 1.958 1.00 98.56 101 PHE A CA 1
ATOM 686 C C . PHE A 1 101 ? -10.110 -2.900 0.561 1.00 98.56 101 PHE A C 1
ATOM 688 O O . PHE A 1 101 ? -10.494 -3.653 -0.336 1.00 98.56 101 PHE A O 1
ATOM 695 N N . THR A 1 102 ? -9.151 -1.998 0.395 1.00 97.81 102 THR A N 1
ATOM 696 C CA . THR A 1 102 ? -8.359 -1.821 -0.831 1.00 97.81 102 THR A CA 1
ATOM 697 C C . THR A 1 102 ? -6.881 -1.737 -0.483 1.00 97.81 102 THR A C 1
ATOM 699 O O . THR A 1 102 ? -6.541 -1.290 0.615 1.00 97.81 102 THR A O 1
ATOM 702 N N . SER A 1 103 ? -6.011 -2.111 -1.417 1.00 96.88 103 SER A N 1
ATOM 703 C CA . SER A 1 103 ? -4.569 -1.909 -1.299 1.00 96.88 103 SER A CA 1
ATOM 704 C C . SER A 1 103 ? -4.012 -1.060 -2.433 1.00 96.88 103 SER A C 1
ATOM 706 O O . SER A 1 103 ? -4.534 -1.062 -3.547 1.00 96.88 103 SER A O 1
ATOM 708 N N . VAL A 1 104 ? -2.956 -0.317 -2.116 1.00 95.69 104 VAL A N 1
ATOM 709 C CA . VAL A 1 104 ? -2.128 0.427 -3.062 1.00 95.69 104 VAL A CA 1
ATOM 710 C C . VAL A 1 104 ? -0.679 0.108 -2.729 1.00 95.69 104 VAL A C 1
ATOM 712 O O . VAL A 1 104 ? -0.143 0.571 -1.720 1.00 95.69 104 VAL A O 1
ATOM 715 N N . ASN A 1 105 ? -0.057 -0.694 -3.582 1.00 94.19 105 ASN A N 1
ATOM 716 C CA . ASN A 1 105 ? 1.323 -1.113 -3.444 1.00 94.19 105 ASN A CA 1
ATOM 717 C C . ASN A 1 105 ? 2.232 -0.222 -4.289 1.00 94.19 105 ASN A C 1
ATOM 719 O O . ASN A 1 105 ? 2.086 -0.151 -5.509 1.00 94.19 105 ASN A O 1
ATOM 723 N N . HIS A 1 106 ? 3.173 0.459 -3.643 1.00 91.50 106 HIS A N 1
ATOM 724 C CA . HIS A 1 106 ? 4.149 1.297 -4.324 1.00 91.50 106 HIS A CA 1
ATOM 725 C C . HIS A 1 106 ? 5.353 0.485 -4.784 1.00 91.50 106 HIS A C 1
ATOM 727 O O . HIS A 1 106 ? 5.957 -0.265 -4.012 1.00 91.50 106 HIS A O 1
ATOM 733 N N . MET A 1 107 ? 5.724 0.713 -6.040 1.00 89.06 107 MET A N 1
ATOM 734 C CA . MET A 1 107 ? 6.906 0.126 -6.645 1.00 89.06 107 MET A CA 1
ATOM 735 C C . MET A 1 107 ? 8.209 0.718 -6.085 1.00 89.06 107 MET A C 1
ATOM 737 O O . MET A 1 107 ? 8.232 1.891 -5.710 1.00 89.06 107 MET A O 1
ATOM 741 N N . PRO A 1 108 ? 9.315 -0.053 -6.085 1.00 86.69 108 PRO A N 1
ATOM 742 C CA . PRO A 1 108 ? 10.628 0.440 -5.672 1.00 86.69 108 PRO A CA 1
ATOM 743 C C . PRO A 1 108 ? 11.201 1.554 -6.565 1.00 86.69 108 PRO A C 1
ATOM 745 O O . PRO A 1 108 ? 12.163 2.196 -6.170 1.00 86.69 108 PRO A O 1
ATOM 748 N N . THR A 1 109 ? 10.690 1.746 -7.782 1.00 89.81 109 THR A N 1
ATOM 749 C CA . THR A 1 109 ? 11.209 2.698 -8.783 1.00 89.81 109 THR A CA 1
ATOM 750 C C . THR A 1 109 ? 10.124 2.985 -9.822 1.00 89.81 109 THR A C 1
ATOM 752 O O . THR A 1 109 ? 9.160 2.216 -9.950 1.00 89.81 109 THR A O 1
ATOM 755 N N . GLY A 1 110 ? 10.263 4.094 -10.542 1.00 92.25 110 GLY A N 1
ATOM 756 C CA . GLY A 1 110 ? 9.457 4.422 -11.705 1.00 92.25 110 GLY A CA 1
ATOM 757 C C . GLY A 1 110 ? 9.726 3.512 -12.907 1.00 92.25 110 GLY A C 1
ATOM 758 O O . GLY A 1 110 ? 10.573 2.615 -12.894 1.00 92.25 110 GLY A O 1
ATOM 759 N N . ILE A 1 111 ? 8.945 3.722 -13.966 1.00 93.38 111 ILE A N 1
ATOM 760 C CA . ILE A 1 111 ? 9.028 2.969 -15.216 1.00 93.38 111 ILE A CA 1
ATOM 761 C C . ILE A 1 111 ? 9.415 3.880 -16.384 1.00 93.38 111 ILE A C 1
ATOM 763 O O . ILE A 1 111 ? 8.830 4.945 -16.619 1.00 93.38 111 ILE A O 1
ATOM 767 N N . SER A 1 112 ? 10.372 3.406 -17.176 1.00 93.94 112 SER A N 1
ATOM 768 C CA . SER A 1 112 ? 10.736 3.956 -18.481 1.00 93.94 112 SER A CA 1
ATOM 769 C C . SER A 1 112 ? 10.132 3.087 -19.576 1.00 93.94 112 SER A C 1
ATOM 771 O O . SER A 1 112 ? 10.460 1.908 -19.664 1.00 93.94 112 SER A O 1
ATOM 773 N N . CYS A 1 113 ? 9.266 3.639 -20.418 1.00 93.88 113 CYS A N 1
ATOM 774 C CA . CYS A 1 113 ? 8.627 2.897 -21.502 1.00 93.88 113 CYS A CA 1
ATOM 775 C C . CYS A 1 113 ? 9.005 3.480 -22.858 1.00 93.88 113 CYS A C 1
ATOM 777 O O . CYS A 1 113 ? 9.052 4.697 -23.037 1.00 93.88 113 CYS A O 1
ATOM 779 N N . THR A 1 114 ? 9.228 2.620 -23.848 1.00 92.06 114 THR A N 1
ATOM 780 C CA . THR A 1 114 ? 9.562 3.061 -25.207 1.00 92.06 114 THR A CA 1
ATOM 781 C C . THR A 1 114 ? 8.323 3.534 -25.964 1.00 92.06 114 THR A C 1
ATOM 783 O O . THR A 1 114 ? 7.281 2.886 -25.910 1.00 92.06 114 THR A O 1
ATOM 786 N N . ALA A 1 115 ? 8.443 4.619 -26.735 1.00 88.69 115 ALA A N 1
ATOM 787 C CA . ALA A 1 115 ? 7.390 5.039 -27.657 1.00 88.69 115 ALA A CA 1
ATOM 788 C C . ALA A 1 115 ? 7.274 4.073 -28.851 1.00 88.69 115 ALA A C 1
ATOM 790 O O . ALA A 1 115 ? 8.279 3.557 -29.344 1.00 88.69 115 ALA A O 1
ATOM 791 N N . GLY A 1 116 ? 6.056 3.898 -29.364 1.00 81.00 116 GLY A N 1
ATOM 792 C CA . GLY A 1 116 ? 5.746 3.044 -30.510 1.00 81.00 116 GLY A CA 1
ATOM 793 C C . GLY A 1 116 ? 4.980 1.773 -30.141 1.00 81.00 116 GLY A C 1
ATOM 794 O O . GLY A 1 116 ? 4.475 1.617 -29.033 1.00 81.00 116 GLY A O 1
ATOM 795 N N . SER A 1 117 ? 4.858 0.865 -31.112 1.00 62.69 117 SER A N 1
ATOM 796 C CA . SER A 1 117 ? 4.279 -0.466 -30.912 1.00 62.69 117 SER A CA 1
ATOM 797 C C . SER A 1 117 ? 5.326 -1.368 -30.268 1.00 62.69 117 SER A C 1
ATOM 799 O O . SER A 1 117 ? 6.279 -1.778 -30.937 1.00 62.69 117 SER A O 1
ATOM 801 N N . GLY A 1 118 ? 5.181 -1.653 -28.982 1.00 60.62 118 GLY A N 1
ATOM 802 C CA . GLY A 1 118 ? 6.164 -2.467 -28.281 1.00 60.62 118 GLY A CA 1
ATOM 803 C C . GLY A 1 118 ? 5.853 -2.724 -26.821 1.00 60.62 118 GLY A C 1
ATOM 804 O O . GLY A 1 118 ? 6.378 -3.695 -26.307 1.00 60.62 118 GLY A O 1
ATOM 805 N N . ASP A 1 119 ? 5.021 -1.907 -26.169 1.00 79.00 119 ASP A N 1
ATOM 806 C CA . ASP A 1 119 ? 4.554 -2.052 -24.778 1.00 79.00 119 ASP A CA 1
ATOM 807 C C . ASP A 1 119 ? 5.645 -2.256 -23.716 1.00 79.00 119 ASP A C 1
ATOM 809 O O . ASP A 1 119 ? 5.319 -2.499 -22.559 1.00 79.00 119 ASP A O 1
ATOM 813 N N . ILE A 1 120 ? 6.923 -2.190 -24.095 1.00 91.44 120 ILE A N 1
ATOM 814 C CA . ILE A 1 120 ? 8.053 -2.521 -23.239 1.00 91.44 120 ILE A CA 1
ATOM 815 C C . ILE A 1 120 ? 8.283 -1.357 -22.291 1.00 91.44 120 ILE A C 1
ATOM 817 O O . ILE A 1 120 ? 8.595 -0.236 -22.707 1.00 91.44 120 ILE A O 1
ATOM 821 N N . CYS A 1 121 ? 8.176 -1.677 -21.012 1.00 94.81 121 CYS A N 1
ATOM 822 C CA . CYS A 1 121 ? 8.557 -0.829 -19.908 1.00 94.81 121 CYS A CA 1
ATOM 823 C C . CYS A 1 121 ? 9.693 -1.497 -19.136 1.00 94.81 121 CYS A C 1
ATOM 825 O O . CYS A 1 121 ? 9.732 -2.718 -18.962 1.00 94.81 121 CYS A O 1
ATOM 827 N N . THR A 1 122 ? 10.631 -0.679 -18.682 1.00 94.62 122 THR A N 1
ATOM 828 C CA . THR A 1 122 ? 11.796 -1.090 -17.910 1.00 94.62 122 THR A CA 1
ATOM 829 C C . THR A 1 122 ? 11.883 -0.315 -16.610 1.00 94.62 122 THR A C 1
ATOM 831 O O . THR A 1 122 ? 11.538 0.865 -16.567 1.00 94.62 122 THR A O 1
ATOM 834 N N . THR A 1 123 ? 12.405 -0.970 -15.584 1.00 93.75 123 THR A N 1
ATOM 835 C CA . THR A 1 123 ? 12.710 -0.392 -14.272 1.00 93.75 123 THR A CA 1
ATOM 836 C C . THR A 1 123 ? 14.211 -0.451 -14.010 1.00 93.75 123 THR A C 1
ATOM 838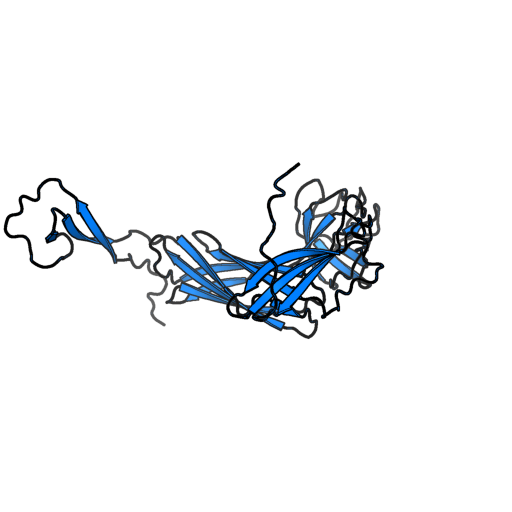 O O . THR A 1 123 ? 14.905 -1.320 -14.544 1.00 93.75 123 THR A O 1
ATOM 841 N N . ILE A 1 124 ? 14.729 0.449 -13.173 1.00 89.44 124 ILE A N 1
ATOM 842 C CA . ILE A 1 124 ? 16.159 0.457 -12.812 1.00 89.44 124 ILE A CA 1
ATOM 843 C C . ILE A 1 124 ? 16.485 -0.707 -11.858 1.00 89.44 124 ILE A C 1
ATOM 845 O O . ILE A 1 124 ? 17.542 -1.331 -11.951 1.00 89.44 124 ILE A O 1
ATOM 849 N N . ALA A 1 125 ? 15.544 -1.046 -10.976 1.00 88.56 125 ALA A N 1
ATOM 850 C CA . ALA A 1 125 ? 15.623 -2.167 -10.045 1.00 88.56 125 ALA A CA 1
ATOM 851 C C . ALA A 1 125 ? 14.612 -3.269 -10.386 1.00 88.56 125 ALA A C 1
ATOM 853 O O . ALA A 1 125 ? 13.721 -3.082 -11.216 1.00 88.56 125 ALA A O 1
ATOM 854 N N . ALA A 1 126 ? 14.742 -4.429 -9.736 1.00 91.56 126 ALA A N 1
ATOM 855 C CA . ALA A 1 126 ? 13.775 -5.507 -9.901 1.00 91.56 126 ALA A CA 1
ATOM 856 C C . ALA A 1 126 ? 12.362 -5.038 -9.506 1.00 91.56 126 ALA A C 1
ATOM 858 O O . ALA A 1 126 ? 12.191 -4.461 -8.435 1.00 91.56 126 ALA A O 1
ATOM 859 N N . HIS A 1 127 ? 11.366 -5.296 -10.356 1.00 91.50 127 HIS A N 1
ATOM 860 C CA . HIS A 1 127 ? 9.993 -4.820 -10.165 1.00 91.50 127 HIS A CA 1
ATOM 861 C C . HIS A 1 127 ? 9.079 -5.824 -9.449 1.00 91.50 127 HIS A C 1
ATOM 863 O O . HIS A 1 127 ? 8.002 -5.460 -9.017 1.00 91.50 127 HIS A O 1
ATOM 869 N N . GLY A 1 128 ? 9.423 -7.109 -9.356 1.00 90.69 128 GLY A N 1
ATOM 870 C CA . GLY A 1 128 ? 8.564 -8.105 -8.684 1.00 90.69 128 GLY A CA 1
ATOM 871 C C . GLY A 1 128 ? 7.254 -8.464 -9.409 1.00 90.69 128 GLY A C 1
ATOM 872 O O . GLY A 1 128 ? 6.704 -9.527 -9.149 1.00 90.69 128 GLY A O 1
ATOM 873 N N . LEU A 1 129 ? 6.822 -7.652 -10.380 1.00 92.44 129 LEU A N 1
ATOM 874 C CA . LEU A 1 129 ? 5.662 -7.915 -11.236 1.00 92.44 129 LEU A CA 1
ATOM 875 C C . LEU A 1 129 ? 5.725 -9.255 -11.982 1.00 92.44 129 LEU A C 1
ATOM 877 O O . LEU A 1 129 ? 6.766 -9.648 -12.521 1.00 92.44 129 LEU A O 1
ATOM 881 N N . SER A 1 130 ? 4.561 -9.877 -12.105 1.00 92.38 130 SER A N 1
ATOM 882 C CA . SER A 1 130 ? 4.264 -11.098 -12.846 1.00 92.38 130 SER A CA 1
ATOM 883 C C . SER A 1 130 ? 3.182 -10.857 -13.903 1.00 92.38 130 SER A C 1
ATOM 885 O O . SER A 1 130 ? 2.457 -9.867 -13.879 1.00 92.38 130 SER A O 1
ATOM 887 N N . ALA A 1 131 ? 3.068 -11.766 -14.876 1.00 92.81 131 ALA A N 1
ATOM 888 C CA . ALA A 1 131 ? 2.014 -11.677 -15.886 1.00 92.81 131 ALA A CA 1
ATOM 889 C C . ALA A 1 131 ? 0.619 -11.778 -15.242 1.00 92.81 131 ALA A C 1
ATOM 891 O O . ALA A 1 131 ? 0.347 -12.717 -14.495 1.00 92.81 131 ALA A O 1
ATOM 892 N N . GLY A 1 132 ? -0.266 -10.845 -15.590 1.00 91.38 132 GLY A N 1
ATOM 893 C CA . GLY A 1 132 ? -1.620 -10.724 -15.053 1.00 91.38 132 GLY A CA 1
ATOM 894 C C . GLY A 1 132 ? -1.758 -9.754 -13.880 1.00 91.38 132 GLY A C 1
ATOM 895 O O . GLY A 1 132 ? -2.894 -9.419 -13.550 1.00 91.38 132 GLY A O 1
ATOM 896 N N . ASP A 1 133 ? -0.655 -9.276 -13.297 1.00 92.44 133 ASP A N 1
ATOM 897 C CA . ASP A 1 133 ? -0.710 -8.285 -12.220 1.00 92.44 133 ASP A CA 1
ATOM 898 C C . ASP A 1 133 ? -1.346 -6.990 -12.723 1.00 92.44 133 ASP A C 1
ATOM 900 O O . ASP A 1 133 ? -1.065 -6.536 -13.840 1.00 92.44 133 ASP A O 1
ATOM 904 N N . ASP A 1 134 ? -2.212 -6.402 -11.903 1.00 92.94 134 ASP A N 1
ATOM 905 C CA . ASP A 1 134 ? -2.848 -5.130 -12.196 1.00 92.94 134 ASP A CA 1
ATOM 906 C C . ASP A 1 134 ? -1.968 -3.964 -11.749 1.00 92.94 134 ASP A C 1
ATOM 908 O O . ASP A 1 134 ? -1.229 -4.038 -10.76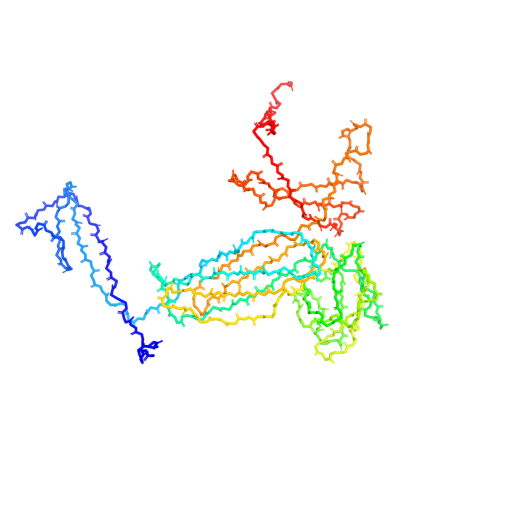5 1.00 92.94 134 ASP A O 1
ATOM 912 N N . PHE A 1 135 ? -2.049 -2.856 -12.479 1.00 93.12 135 PHE A N 1
ATOM 913 C CA . PHE A 1 135 ? -1.410 -1.626 -12.046 1.00 93.12 135 PHE A CA 1
ATOM 914 C C . PHE A 1 135 ? -2.152 -0.374 -12.512 1.00 93.12 135 PHE A C 1
ATOM 916 O O . PHE A 1 135 ? -2.901 -0.351 -13.496 1.00 93.12 135 PHE A O 1
ATOM 923 N N . GLY A 1 136 ? -1.925 0.700 -11.766 1.00 93.19 136 GLY A N 1
ATOM 924 C CA . GLY A 1 136 ? -2.304 2.058 -12.115 1.00 93.19 136 GLY A CA 1
ATOM 925 C C . GLY A 1 136 ? -1.072 2.937 -12.245 1.00 93.19 136 GLY A C 1
ATOM 926 O O . GLY A 1 136 ? -0.054 2.694 -11.607 1.00 93.19 136 GLY A O 1
ATOM 927 N N . ILE A 1 137 ? -1.177 3.972 -13.065 1.00 92.94 137 ILE A N 1
ATOM 928 C CA . ILE A 1 137 ? -0.194 5.041 -13.188 1.00 92.94 137 ILE A CA 1
ATOM 929 C C . ILE A 1 137 ? -0.700 6.189 -12.320 1.00 92.94 137 ILE A C 1
ATOM 931 O O . ILE A 1 137 ? -1.784 6.712 -12.574 1.00 92.94 137 ILE A O 1
ATOM 935 N N . ILE A 1 138 ? 0.054 6.561 -11.290 1.00 93.38 138 ILE A N 1
ATOM 936 C CA . ILE A 1 138 ? -0.298 7.658 -10.373 1.00 93.38 138 ILE A CA 1
ATOM 937 C C . ILE A 1 138 ? 0.398 8.966 -10.746 1.00 93.38 138 ILE A C 1
ATOM 939 O O . ILE A 1 138 ? -0.146 10.039 -10.494 1.00 93.38 138 ILE A O 1
ATOM 943 N N . ASP A 1 139 ? 1.545 8.866 -11.415 1.00 93.31 139 ASP A N 1
ATOM 944 C CA . ASP A 1 139 ? 2.212 9.969 -12.092 1.00 93.31 139 ASP A CA 1
ATOM 945 C C . ASP A 1 139 ? 2.613 9.503 -13.488 1.00 93.31 139 ASP A C 1
ATOM 947 O O . ASP A 1 139 ? 3.229 8.454 -13.662 1.00 93.31 139 ASP A O 1
ATOM 951 N N . THR A 1 140 ? 2.217 10.261 -14.500 1.00 91.94 140 THR A N 1
ATOM 952 C CA . THR A 1 140 ? 2.496 9.908 -15.888 1.00 91.94 140 THR A CA 1
ATOM 953 C C . THR A 1 140 ? 3.927 10.227 -16.306 1.00 91.94 140 THR A C 1
ATOM 955 O O . THR A 1 140 ? 4.349 9.715 -17.340 1.00 91.94 140 THR A O 1
ATOM 958 N N . GLY A 1 141 ? 4.643 11.102 -15.591 1.00 92.75 141 GLY A N 1
ATOM 959 C CA . GLY A 1 141 ? 5.902 11.676 -16.077 1.00 92.75 141 GLY A CA 1
ATOM 960 C C . GLY A 1 141 ? 5.766 12.169 -17.525 1.00 92.75 141 GLY A C 1
ATOM 961 O O . GLY A 1 141 ? 4.761 12.807 -17.888 1.00 92.75 141 GLY A O 1
ATOM 962 N N . ALA A 1 142 ? 6.685 11.747 -18.398 1.00 92.94 142 ALA A N 1
ATOM 963 C CA . ALA A 1 142 ? 6.614 11.984 -19.845 1.00 92.94 142 ALA A CA 1
ATOM 964 C C . ALA A 1 142 ? 5.720 10.991 -20.624 1.00 92.94 142 ALA A C 1
ATOM 966 O O . ALA A 1 142 ? 5.400 11.241 -21.791 1.00 92.94 142 ALA A O 1
ATOM 967 N N . LEU A 1 143 ? 5.289 9.879 -20.016 1.00 92.94 143 LEU A N 1
ATOM 968 C CA . LEU A 1 143 ? 4.573 8.793 -20.696 1.00 92.94 143 LEU A CA 1
ATOM 969 C C . LEU A 1 143 ? 3.214 9.256 -21.225 1.00 92.94 143 LEU A C 1
ATOM 971 O O . LEU A 1 143 ? 2.373 9.742 -20.470 1.00 92.94 143 LEU A O 1
ATOM 975 N N . ARG A 1 144 ? 2.953 9.066 -22.520 1.00 92.75 144 ARG A N 1
ATOM 976 C CA . ARG 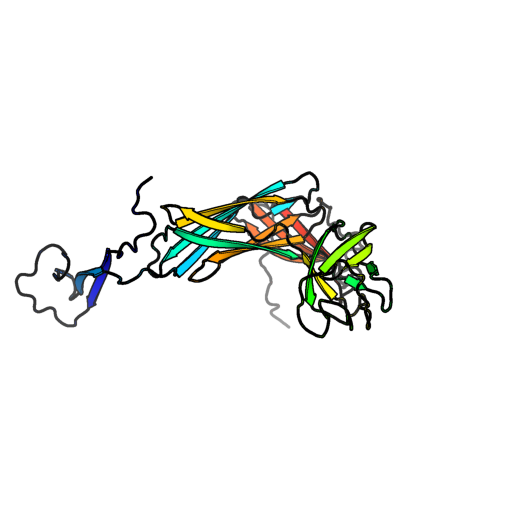A 1 144 ? 1.642 9.352 -23.132 1.00 92.75 144 ARG A CA 1
ATOM 977 C C . ARG A 1 144 ? 1.215 8.203 -24.025 1.00 92.75 144 ARG A C 1
ATOM 979 O O . ARG A 1 144 ? 2.055 7.576 -24.670 1.00 92.75 144 ARG A O 1
ATOM 986 N N . SER A 1 145 ? -0.087 7.982 -24.141 1.00 89.25 145 SER A N 1
ATOM 987 C CA . SER A 1 145 ? -0.669 7.055 -25.109 1.00 89.25 145 SER A CA 1
ATOM 988 C C . SER A 1 145 ? -1.878 7.681 -25.797 1.00 89.25 145 SER A C 1
ATOM 990 O O . SER A 1 145 ? -2.586 8.511 -25.230 1.00 89.25 145 SER A O 1
ATOM 992 N N . THR A 1 146 ? -2.129 7.280 -27.043 1.00 81.12 146 THR A N 1
ATOM 993 C CA . THR A 1 146 ? -3.373 7.604 -27.752 1.00 81.12 146 THR A CA 1
ATOM 994 C C . THR A 1 146 ? -3.886 6.346 -28.435 1.00 81.12 146 THR A C 1
ATOM 996 O O . THR A 1 146 ? -3.099 5.519 -28.887 1.00 81.12 146 THR A O 1
ATOM 999 N N . GLY A 1 147 ? -5.207 6.170 -28.482 1.00 73.50 147 GLY A N 1
ATOM 1000 C CA . GLY A 1 147 ? -5.810 4.970 -29.071 1.00 73.50 147 GLY A CA 1
ATOM 1001 C C . GLY A 1 147 ? -5.691 3.699 -28.218 1.00 73.50 147 GLY A C 1
ATOM 1002 O O . GLY A 1 147 ? -6.105 2.640 -28.679 1.00 73.50 147 GLY A O 1
ATOM 1003 N N . SER A 1 148 ? -5.178 3.794 -26.987 1.00 74.19 148 SER A N 1
ATOM 1004 C CA . SER A 1 148 ? -5.296 2.751 -25.963 1.00 74.19 148 SER A CA 1
ATOM 1005 C C . SER A 1 148 ? -6.538 2.972 -25.091 1.00 74.19 148 SER A C 1
ATOM 1007 O O . SER A 1 148 ? -7.027 4.094 -24.972 1.00 74.19 148 SER A O 1
ATOM 1009 N N . SER A 1 149 ? -7.036 1.906 -24.465 1.00 81.62 149 SER A N 1
ATOM 1010 C CA . SER A 1 149 ? -7.962 1.992 -23.329 1.00 81.62 149 SER A CA 1
ATOM 1011 C C . SER A 1 149 ? -7.306 1.281 -22.150 1.00 81.62 149 SER A C 1
ATOM 1013 O O . SER A 1 149 ? -7.024 0.090 -22.302 1.00 81.62 149 SER A O 1
ATOM 1015 N N . PRO A 1 150 ? -7.021 1.974 -21.038 1.00 84.94 150 PRO A N 1
ATOM 1016 C CA . PRO A 1 150 ? -7.241 3.407 -20.809 1.00 84.94 150 PRO A CA 1
ATOM 1017 C C . PRO A 1 150 ? -6.290 4.307 -21.629 1.00 84.94 150 PRO A C 1
ATOM 1019 O O . PRO A 1 150 ? -5.308 3.835 -22.204 1.00 84.94 150 PRO A O 1
ATOM 1022 N N . VAL A 1 151 ? -6.568 5.615 -21.694 1.00 88.69 151 VAL A N 1
ATOM 1023 C CA . VAL A 1 151 ? -5.683 6.624 -22.319 1.00 88.69 151 VAL A CA 1
ATOM 1024 C C . VAL A 1 151 ? -4.770 7.246 -21.261 1.00 88.69 151 VAL A C 1
ATOM 1026 O O . VAL A 1 151 ? -5.253 7.687 -20.219 1.00 88.69 151 VAL A O 1
ATOM 1029 N N . ILE A 1 152 ? -3.472 7.361 -21.553 1.00 90.00 152 ILE A N 1
ATOM 1030 C CA . ILE A 1 152 ? -2.498 8.081 -20.724 1.00 90.00 152 ILE A CA 1
ATOM 1031 C C . ILE A 1 152 ? -2.343 9.498 -21.275 1.00 90.00 152 ILE A C 1
ATOM 1033 O O . ILE A 1 152 ? -1.637 9.732 -22.259 1.00 90.00 152 ILE A O 1
ATOM 1037 N N . ALA A 1 153 ? -3.021 10.444 -20.629 1.00 86.25 153 ALA A N 1
ATOM 1038 C CA . ALA A 1 153 ? -2.867 11.870 -20.889 1.00 86.25 153 ALA A CA 1
ATOM 1039 C C . ALA A 1 153 ? -1.959 12.499 -19.820 1.00 86.25 153 ALA A C 1
ATOM 1041 O O . ALA A 1 153 ? -0.751 12.328 -19.872 1.00 86.25 153 ALA A O 1
ATOM 1042 N N . THR A 1 154 ? -2.516 13.212 -18.844 1.00 84.56 154 THR A N 1
ATOM 1043 C CA . THR A 1 154 ? -1.746 13.963 -17.831 1.00 84.56 154 THR A CA 1
ATOM 1044 C C . THR A 1 154 ? -2.286 13.750 -16.418 1.00 84.56 154 THR A C 1
ATOM 1046 O O . THR A 1 154 ? -2.193 14.630 -15.566 1.00 84.56 154 THR A O 1
ATOM 1049 N N . SER A 1 155 ? -2.983 12.644 -16.182 1.00 86.44 155 SER A N 1
ATOM 1050 C CA . SER A 1 155 ? -3.645 12.363 -14.909 1.00 86.44 155 SER A CA 1
ATOM 1051 C C . SER A 1 155 ? -3.528 10.889 -14.574 1.00 86.44 155 SER A C 1
ATOM 1053 O O . SER A 1 155 ? -3.346 10.065 -15.474 1.00 86.44 155 SER A O 1
ATOM 1055 N N . ALA A 1 156 ? -3.654 10.586 -13.282 1.00 88.12 156 ALA A N 1
ATOM 1056 C CA . ALA A 1 156 ? -3.633 9.222 -12.792 1.00 88.12 156 ALA A CA 1
ATOM 1057 C C . ALA A 1 156 ? -4.692 8.366 -13.501 1.00 88.12 156 ALA A C 1
ATOM 1059 O O . ALA A 1 156 ? -5.818 8.811 -13.747 1.00 88.12 156 ALA A O 1
ATOM 1060 N N . VAL A 1 157 ? -4.317 7.140 -13.839 1.00 90.94 157 VAL A N 1
ATOM 1061 C CA . VAL A 1 157 ? -5.122 6.243 -14.662 1.00 90.94 157 VAL A CA 1
ATOM 1062 C C . VAL A 1 157 ? -4.904 4.796 -14.228 1.00 90.94 157 VAL A C 1
ATOM 1064 O O . VAL A 1 157 ? -3.787 4.377 -13.947 1.00 90.94 157 VAL A O 1
ATOM 1067 N N . THR A 1 158 ? -5.985 4.028 -14.146 1.00 90.25 158 THR A N 1
ATOM 1068 C CA . THR A 1 158 ? -6.002 2.616 -13.723 1.00 90.25 158 THR A CA 1
ATOM 1069 C C . THR A 1 158 ? -6.592 1.761 -14.837 1.00 90.25 158 THR A C 1
ATOM 1071 O O . THR A 1 158 ? -7.199 2.320 -15.748 1.00 90.25 158 THR A O 1
ATOM 1074 N N . GLY A 1 159 ? -6.418 0.438 -14.768 1.0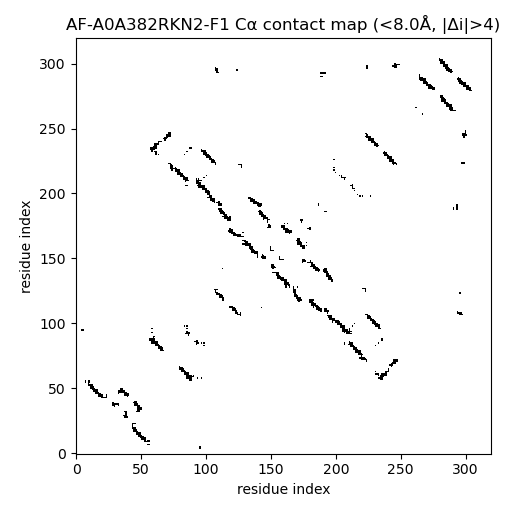0 88.81 159 GLY A N 1
ATOM 1075 C CA . GLY A 1 159 ? -6.921 -0.493 -15.791 1.00 88.81 159 GLY A CA 1
ATOM 1076 C C . GLY A 1 159 ? -5.834 -1.107 -16.677 1.00 88.81 159 GLY A C 1
ATOM 1077 O O . GLY A 1 159 ? -6.113 -1.639 -17.749 1.00 88.81 159 GLY A O 1
ATOM 1078 N N . TYR A 1 160 ? -4.573 -1.038 -16.250 1.00 92.00 160 TYR A N 1
ATOM 1079 C CA . TYR A 1 160 ? -3.491 -1.738 -16.931 1.00 92.00 160 TYR A CA 1
ATOM 1080 C C . TYR A 1 160 ? -3.202 -3.068 -16.258 1.00 92.00 160 TYR A C 1
ATOM 1082 O O . TYR A 1 160 ? -3.403 -3.243 -15.056 1.00 92.00 160 TYR A O 1
ATOM 1090 N N . THR A 1 161 ? -2.697 -3.997 -17.056 1.00 93.31 161 THR A N 1
ATOM 1091 C CA . THR A 1 161 ? -2.187 -5.279 -16.586 1.00 93.31 161 THR A CA 1
ATOM 1092 C C . THR A 1 161 ? -0.827 -5.553 -17.199 1.00 93.31 161 THR A C 1
ATOM 1094 O O . THR A 1 161 ? -0.493 -5.082 -18.292 1.00 93.31 161 THR A O 1
ATOM 1097 N N . VAL A 1 162 ? -0.019 -6.328 -16.491 1.00 93.31 162 VAL A N 1
ATOM 1098 C CA . VAL A 1 162 ? 1.247 -6.833 -17.008 1.00 93.31 162 VAL A CA 1
ATOM 1099 C C . VAL A 1 162 ? 0.944 -7.966 -17.980 1.00 93.31 162 VAL A C 1
ATOM 1101 O O . VAL A 1 162 ? 0.486 -9.035 -17.585 1.00 93.31 162 VAL A O 1
ATOM 1104 N N . LEU A 1 163 ? 1.207 -7.752 -19.266 1.00 92.12 163 LEU A N 1
ATOM 1105 C CA . LEU A 1 163 ? 1.002 -8.772 -20.293 1.00 92.12 163 LEU A CA 1
ATOM 1106 C C . LEU A 1 163 ? 2.027 -9.904 -20.153 1.00 92.12 163 LEU A C 1
ATOM 1108 O O . LEU A 1 163 ? 1.678 -11.083 -20.176 1.00 92.12 163 LEU A O 1
ATOM 1112 N N . ALA A 1 164 ? 3.298 -9.539 -19.988 1.00 92.44 164 ALA A N 1
ATOM 1113 C CA . ALA A 1 164 ? 4.387 -10.468 -19.717 1.00 92.44 164 ALA A CA 1
ATOM 1114 C C . ALA A 1 164 ? 5.522 -9.769 -18.964 1.00 92.44 164 ALA A C 1
ATOM 1116 O O . ALA A 1 164 ? 5.954 -8.691 -19.372 1.00 92.44 164 ALA A O 1
ATOM 1117 N N . ALA A 1 165 ? 6.049 -10.419 -17.925 1.00 93.81 165 ALA A N 1
ATOM 1118 C CA . ALA A 1 165 ? 7.309 -10.054 -17.279 1.00 93.81 165 ALA A CA 1
ATOM 1119 C C . ALA A 1 165 ? 8.462 -10.766 -18.009 1.00 93.81 165 ALA A C 1
ATOM 1121 O O . ALA A 1 165 ? 8.692 -11.961 -17.820 1.00 93.81 165 ALA A O 1
ATOM 1122 N N . ALA A 1 166 ? 9.135 -10.055 -18.915 1.00 93.12 166 ALA A N 1
ATOM 1123 C CA . ALA A 1 166 ? 10.198 -10.611 -19.754 1.00 93.12 166 ALA A CA 1
ATOM 1124 C C . ALA A 1 166 ? 11.504 -10.840 -18.974 1.00 93.12 166 ALA A C 1
ATOM 1126 O O . ALA A 1 166 ? 12.289 -11.727 -19.312 1.00 93.12 166 ALA A O 1
ATOM 1127 N N . SER A 1 167 ? 11.741 -10.040 -17.937 1.00 95.06 167 SER A N 1
ATOM 1128 C CA . SER A 1 167 ? 12.845 -10.177 -16.988 1.00 95.06 167 SER A CA 1
ATOM 1129 C C . SER A 1 167 ? 12.421 -9.608 -15.628 1.00 95.06 167 SER A C 1
ATOM 1131 O O . SER A 1 167 ? 11.271 -9.219 -15.448 1.00 95.06 167 SER A O 1
ATOM 1133 N N . THR A 1 168 ? 13.340 -9.530 -14.664 1.00 93.56 168 THR A N 1
ATOM 1134 C CA . THR A 1 168 ? 13.077 -8.861 -13.380 1.00 93.56 168 THR A CA 1
ATOM 1135 C C . THR A 1 168 ? 12.957 -7.342 -13.504 1.00 93.56 168 THR A C 1
ATOM 1137 O O . THR A 1 168 ? 12.503 -6.711 -12.558 1.00 93.56 168 THR A O 1
ATOM 1140 N N . THR A 1 169 ? 13.396 -6.749 -14.617 1.00 94.88 169 THR A N 1
ATOM 1141 C CA . THR A 1 169 ? 13.439 -5.295 -14.845 1.00 94.88 169 THR A CA 1
ATOM 1142 C C . THR A 1 169 ? 12.735 -4.881 -16.133 1.00 94.88 169 THR A C 1
ATOM 1144 O O . THR A 1 169 ? 12.894 -3.756 -16.599 1.00 94.88 169 THR A O 1
ATOM 1147 N N . THR A 1 170 ? 12.017 -5.791 -16.788 1.00 95.38 170 THR A N 1
ATOM 1148 C CA . THR A 1 170 ? 11.402 -5.545 -18.093 1.00 95.38 170 THR A CA 1
ATOM 1149 C C . THR A 1 170 ? 10.085 -6.283 -18.184 1.00 95.38 170 THR A C 1
ATOM 1151 O O . THR A 1 170 ? 10.033 -7.505 -18.039 1.00 95.38 170 THR A O 1
ATOM 1154 N N . PHE A 1 171 ? 9.033 -5.551 -18.520 1.00 94.50 171 PHE A N 1
ATOM 1155 C CA . PHE A 1 171 ? 7.704 -6.102 -18.708 1.00 94.50 171 PHE A CA 1
ATOM 1156 C C . PHE A 1 171 ? 6.984 -5.417 -19.867 1.00 94.50 171 PHE A C 1
ATOM 1158 O O . PHE A 1 171 ? 7.424 -4.390 -20.382 1.00 94.50 171 PHE A O 1
ATOM 1165 N N . THR A 1 172 ? 5.888 -6.027 -20.300 1.00 93.44 172 THR A N 1
ATOM 1166 C CA . THR A 1 172 ? 5.004 -5.490 -21.335 1.00 93.44 172 THR A CA 1
ATOM 1167 C C . THR A 1 172 ? 3.642 -5.155 -20.757 1.00 93.44 172 THR A C 1
ATOM 1169 O O . THR A 1 172 ? 3.172 -5.824 -19.835 1.00 93.44 172 THR A O 1
ATOM 1172 N N . VAL A 1 173 ? 3.015 -4.115 -21.295 1.00 91.88 173 VAL A N 1
ATOM 1173 C CA . VAL A 1 173 ? 1.757 -3.561 -20.789 1.00 91.88 173 VAL A CA 1
ATOM 1174 C C . VAL A 1 173 ? 0.580 -3.935 -21.683 1.00 91.88 173 VAL A C 1
ATOM 1176 O O . VAL A 1 173 ? 0.620 -3.757 -22.899 1.00 91.88 173 VAL A O 1
ATOM 1179 N N . ALA A 1 174 ? -0.512 -4.369 -21.061 1.00 89.75 174 ALA A N 1
ATOM 1180 C CA . ALA A 1 174 ? -1.821 -4.462 -21.686 1.00 89.75 174 ALA A CA 1
ATOM 1181 C C . ALA A 1 174 ? -2.805 -3.480 -21.035 1.00 89.75 174 ALA A C 1
ATOM 1183 O O . ALA A 1 174 ? -2.781 -3.267 -19.823 1.00 89.75 174 ALA A O 1
ATOM 1184 N N . GLY A 1 175 ? -3.679 -2.887 -21.847 1.00 87.00 175 GLY A N 1
ATOM 1185 C CA . GLY A 1 175 ? -4.827 -2.114 -21.367 1.00 87.00 175 GLY A CA 1
ATOM 1186 C C . GLY A 1 175 ? -6.041 -2.998 -21.048 1.00 87.00 175 GLY A C 1
ATOM 1187 O O . GLY A 1 175 ? -5.967 -4.226 -21.130 1.00 87.00 175 GLY A O 1
ATOM 1188 N N . ASP A 1 176 ? -7.192 -2.372 -20.788 1.00 77.44 176 ASP A N 1
ATOM 1189 C CA . ASP A 1 176 ? -8.436 -3.007 -20.306 1.00 77.44 176 ASP A CA 1
ATOM 1190 C C . ASP A 1 176 ? -8.945 -4.168 -21.186 1.00 77.44 176 ASP A C 1
ATOM 1192 O O . ASP A 1 176 ? -9.650 -5.060 -20.720 1.00 77.44 176 ASP A O 1
ATOM 1196 N N . ASN A 1 177 ? -8.597 -4.171 -22.476 1.00 66.94 177 ASN A N 1
ATOM 1197 C CA . ASN A 1 177 ? -9.036 -5.178 -23.450 1.00 66.94 177 ASN A CA 1
ATOM 1198 C C . ASN A 1 177 ? -7.993 -6.281 -23.706 1.00 66.94 177 ASN A C 1
ATOM 1200 O O . ASN A 1 177 ? -8.041 -6.925 -24.755 1.00 66.94 177 ASN A O 1
ATOM 1204 N N . ALA A 1 178 ? -7.009 -6.445 -22.813 1.00 68.25 178 ALA A N 1
ATOM 1205 C CA . ALA A 1 178 ? -5.823 -7.283 -23.027 1.00 68.25 178 ALA A CA 1
ATOM 1206 C C . ALA A 1 178 ? -5.048 -6.930 -24.318 1.00 68.25 178 ALA A C 1
ATOM 1208 O O . ALA A 1 178 ? -4.291 -7.739 -24.856 1.00 68.25 178 ALA A O 1
ATOM 1209 N N . ALA A 1 179 ? -5.264 -5.719 -24.837 1.00 76.12 179 ALA A N 1
ATOM 1210 C CA . ALA A 1 179 ? -4.610 -5.214 -26.030 1.00 76.12 179 ALA A CA 1
ATOM 1211 C C . ALA A 1 179 ? -3.331 -4.470 -25.643 1.00 76.12 179 ALA A C 1
ATOM 1213 O O . ALA A 1 179 ? -3.310 -3.716 -24.668 1.00 76.12 179 ALA A O 1
ATOM 1214 N N . THR A 1 180 ? -2.300 -4.663 -26.456 1.00 78.06 180 THR A N 1
ATOM 1215 C CA . THR A 1 180 ? -1.031 -3.929 -26.430 1.00 78.06 180 THR A CA 1
ATOM 1216 C C . THR A 1 180 ? -1.269 -2.416 -26.446 1.00 78.06 180 THR A C 1
ATOM 1218 O O . THR A 1 180 ? -2.054 -1.914 -27.263 1.00 78.06 180 THR A O 1
ATOM 1221 N N . VAL A 1 181 ? -0.621 -1.690 -25.537 1.00 84.69 181 VAL A N 1
ATOM 1222 C CA . VAL A 1 181 ? -0.768 -0.238 -25.380 1.00 84.69 181 VAL A CA 1
ATOM 1223 C C . VAL A 1 181 ? 0.214 0.496 -26.286 1.00 84.69 181 VAL A C 1
ATOM 1225 O O . VAL A 1 181 ? 1.424 0.465 -26.097 1.00 84.69 181 VAL A O 1
ATOM 1228 N N . VAL A 1 182 ? -0.309 1.274 -27.232 1.00 86.50 182 VAL A N 1
ATOM 1229 C CA . VAL A 1 182 ? 0.543 2.119 -28.077 1.00 86.50 182 VAL A CA 1
ATOM 1230 C C . VAL A 1 182 ? 0.902 3.410 -27.343 1.00 86.50 182 VAL A C 1
ATOM 1232 O O . VAL A 1 182 ? 0.099 4.345 -27.253 1.00 86.50 182 VAL A O 1
ATOM 1235 N N . PHE A 1 183 ? 2.137 3.485 -26.851 1.00 90.31 183 PHE A N 1
ATOM 1236 C CA . PHE A 1 183 ? 2.687 4.715 -26.293 1.00 90.31 183 PHE A CA 1
ATOM 1237 C C . PHE A 1 183 ? 3.049 5.693 -27.416 1.00 90.31 183 PHE A C 1
ATOM 1239 O O . PHE A 1 183 ? 3.793 5.364 -28.342 1.00 90.31 183 PHE A O 1
ATOM 1246 N N . THR A 1 184 ? 2.536 6.918 -27.337 1.00 91.00 184 THR A N 1
ATOM 1247 C CA . THR A 1 184 ? 2.881 8.012 -28.256 1.00 91.00 184 THR A CA 1
ATOM 1248 C C . THR A 1 184 ? 4.093 8.803 -27.796 1.00 91.00 184 THR A C 1
ATOM 1250 O O . THR A 1 184 ? 4.796 9.369 -28.630 1.00 91.00 184 THR A O 1
ATOM 1253 N N . THR A 1 185 ? 4.340 8.829 -26.487 1.00 92.75 185 THR A N 1
ATOM 1254 C CA . THR A 1 185 ? 5.500 9.485 -25.882 1.00 92.75 185 THR A CA 1
ATOM 1255 C C . THR A 1 185 ? 6.113 8.538 -24.867 1.00 92.75 185 THR A C 1
ATOM 1257 O O . THR A 1 185 ? 5.384 7.951 -24.071 1.00 92.75 185 THR A O 1
ATOM 1260 N N . ALA A 1 186 ? 7.433 8.387 -24.920 1.00 92.38 186 ALA A N 1
ATOM 1261 C CA . ALA A 1 186 ? 8.197 7.559 -23.998 1.00 92.38 186 ALA A CA 1
ATOM 1262 C C . ALA A 1 186 ? 8.311 8.227 -22.620 1.00 92.38 186 ALA A C 1
ATOM 1264 O O . ALA A 1 186 ? 8.436 9.450 -22.554 1.00 92.38 186 ALA A O 1
ATOM 1265 N N . SER A 1 187 ? 8.353 7.428 -21.554 1.00 93.19 187 SER A N 1
ATOM 1266 C CA . SER A 1 187 ? 8.977 7.851 -20.295 1.00 93.19 187 SER A CA 1
ATOM 1267 C C . SER A 1 187 ? 10.446 7.445 -20.280 1.00 93.19 187 SER A C 1
ATOM 1269 O O . SER A 1 187 ? 10.851 6.476 -20.927 1.00 93.19 187 SER A O 1
ATOM 1271 N N . THR A 1 188 ? 11.256 8.200 -19.550 1.00 91.56 188 THR A N 1
ATOM 1272 C CA . THR A 1 188 ? 12.695 7.959 -19.389 1.00 91.56 188 THR A CA 1
ATOM 1273 C C . THR A 1 188 ? 13.053 8.036 -17.912 1.00 91.56 188 THR A C 1
ATOM 1275 O O . THR A 1 188 ? 12.239 8.486 -17.117 1.00 91.56 188 THR A O 1
ATOM 1278 N N . ALA A 1 189 ? 14.273 7.652 -17.540 1.00 86.00 189 ALA A N 1
ATOM 1279 C CA . ALA A 1 189 ? 14.719 7.749 -16.149 1.00 86.00 189 ALA A CA 1
ATOM 1280 C C . ALA A 1 189 ? 14.696 9.199 -15.612 1.00 86.00 189 ALA A C 1
ATOM 1282 O O . ALA A 1 189 ? 14.442 9.418 -14.439 1.00 86.00 189 ALA A O 1
ATOM 1283 N N . ALA A 1 190 ? 14.850 10.198 -16.493 1.00 88.25 190 ALA A N 1
ATOM 1284 C CA . ALA A 1 190 ? 14.769 11.614 -16.128 1.00 88.25 190 ALA A CA 1
ATOM 1285 C C . ALA A 1 190 ? 13.330 12.134 -15.918 1.00 88.25 190 ALA A C 1
ATOM 1287 O O . ALA A 1 190 ? 13.146 13.199 -15.336 1.00 88.25 190 ALA A O 1
ATOM 1288 N N . ASP A 1 191 ? 12.320 11.436 -16.444 1.00 91.25 191 ASP A N 1
ATOM 1289 C CA . ASP A 1 191 ? 10.898 11.781 -16.293 1.00 91.25 191 ASP A CA 1
ATOM 1290 C C . ASP A 1 191 ? 10.051 10.489 -16.332 1.00 91.25 191 ASP A C 1
ATOM 1292 O O . ASP A 1 191 ? 9.357 10.206 -17.329 1.00 91.25 191 ASP A O 1
ATOM 1296 N N . PRO A 1 192 ? 10.206 9.625 -15.306 1.00 92.94 192 PRO A N 1
ATOM 1297 C CA . PRO A 1 192 ? 9.625 8.292 -15.293 1.00 92.94 192 PRO A CA 1
ATOM 1298 C C . PRO A 1 192 ? 8.125 8.362 -15.004 1.00 92.94 192 PRO A C 1
ATOM 1300 O O . PRO A 1 192 ? 7.635 9.279 -14.348 1.00 92.94 192 PRO A O 1
ATOM 1303 N N . ALA A 1 193 ? 7.376 7.352 -15.447 1.00 93.31 193 ALA A N 1
ATOM 1304 C CA . ALA A 1 193 ? 6.018 7.168 -14.946 1.00 93.31 193 ALA A CA 1
ATOM 1305 C C . ALA A 1 193 ? 6.070 6.414 -13.610 1.00 93.31 193 ALA A C 1
ATOM 1307 O O . ALA A 1 193 ? 6.819 5.450 -13.467 1.00 93.31 193 ALA A O 1
ATOM 1308 N N . ILE A 1 194 ? 5.254 6.815 -12.640 1.00 93.12 194 ILE A N 1
ATOM 1309 C CA . ILE A 1 194 ? 5.157 6.150 -11.341 1.00 93.12 194 ILE A CA 1
ATOM 1310 C C . ILE A 1 194 ? 3.900 5.294 -11.320 1.00 93.12 194 ILE A C 1
ATOM 1312 O O . ILE A 1 194 ? 2.793 5.788 -11.560 1.00 93.12 194 ILE A O 1
ATOM 1316 N N . ILE A 1 195 ? 4.076 4.011 -11.011 1.00 93.56 195 ILE A N 1
ATOM 1317 C CA . ILE A 1 195 ? 2.986 3.040 -10.962 1.00 93.56 195 ILE A CA 1
ATOM 1318 C C . ILE A 1 195 ? 2.774 2.477 -9.560 1.00 93.56 195 ILE A C 1
ATOM 1320 O O . ILE A 1 195 ? 3.682 2.448 -8.728 1.00 93.56 195 ILE A O 1
ATOM 1324 N N . THR A 1 196 ? 1.563 1.988 -9.328 1.00 94.75 196 THR A N 1
ATOM 1325 C C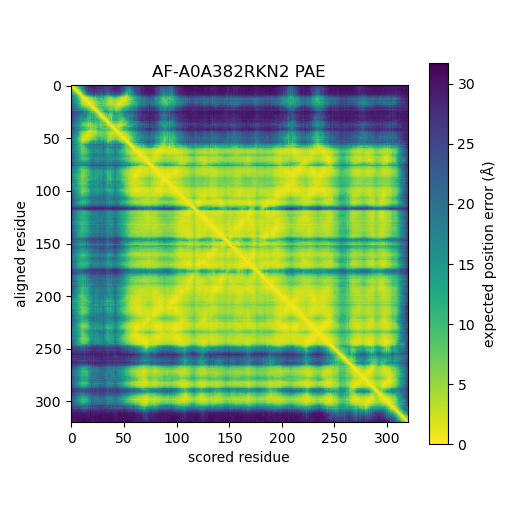A . THR A 1 196 ? 1.189 1.217 -8.142 1.00 94.75 196 THR A CA 1
ATOM 1326 C C . THR A 1 196 ? 0.445 -0.045 -8.552 1.00 94.75 196 THR A C 1
ATOM 1328 O O . THR A 1 196 ? -0.349 0.008 -9.492 1.00 94.75 196 THR A O 1
ATOM 1331 N N . THR A 1 197 ? 0.633 -1.138 -7.822 1.00 94.38 197 THR A N 1
ATOM 1332 C CA . THR A 1 197 ? -0.129 -2.388 -7.988 1.00 94.38 197 THR A CA 1
ATOM 1333 C C . THR A 1 197 ? -1.107 -2.593 -6.837 1.00 94.38 197 THR A C 1
ATOM 1335 O O . THR A 1 197 ? -1.183 -1.764 -5.923 1.00 94.38 197 THR A O 1
ATOM 1338 N N . THR A 1 198 ? -1.863 -3.690 -6.856 1.00 94.31 198 THR A N 1
ATOM 1339 C CA . THR A 1 198 ? -2.633 -4.126 -5.690 1.00 94.31 198 THR A CA 1
ATOM 1340 C C . THR A 1 198 ? -2.035 -5.395 -5.094 1.00 94.31 198 THR A C 1
ATOM 1342 O O . THR A 1 198 ? -1.664 -6.327 -5.797 1.00 94.31 198 THR A O 1
ATOM 1345 N N . SER A 1 199 ? -1.951 -5.455 -3.763 1.00 92.88 199 SER A N 1
ATOM 1346 C CA . SER A 1 199 ? -1.587 -6.691 -3.056 1.00 92.88 199 SER A CA 1
ATOM 1347 C C . SER A 1 199 ? -2.766 -7.665 -2.937 1.00 92.88 199 SER A C 1
ATOM 1349 O O . SER A 1 199 ? -2.586 -8.830 -2.583 1.00 92.88 199 SER A O 1
ATOM 1351 N N . PHE A 1 200 ? -3.987 -7.183 -3.195 1.00 93.88 200 PHE A N 1
ATOM 1352 C CA . PHE A 1 200 ? -5.215 -7.965 -3.245 1.00 93.88 200 PHE A CA 1
ATOM 1353 C C . PHE A 1 200 ? -6.337 -7.184 -3.942 1.00 93.88 200 PHE A C 1
ATOM 1355 O O . PHE A 1 200 ? -6.433 -5.962 -3.837 1.00 93.88 200 PHE A O 1
ATOM 1362 N N . ALA A 1 201 ? -7.267 -7.910 -4.563 1.00 94.06 201 ALA A N 1
ATOM 1363 C CA . ALA A 1 201 ? -8.474 -7.317 -5.129 1.00 94.06 201 ALA A CA 1
ATOM 1364 C C . ALA A 1 201 ? -9.404 -6.754 -4.041 1.00 94.06 201 ALA A C 1
ATOM 1366 O O . ALA A 1 201 ? -9.590 -7.378 -2.994 1.00 94.06 201 ALA A O 1
ATOM 1367 N N . SER A 1 202 ? -10.051 -5.618 -4.328 1.00 96.06 202 SER A N 1
ATOM 1368 C CA . SER A 1 202 ? -10.997 -4.958 -3.418 1.00 96.06 202 SER A CA 1
ATOM 1369 C C . SER A 1 202 ? -11.991 -5.939 -2.786 1.00 96.06 202 SER A C 1
ATOM 1371 O O . SER A 1 202 ? -12.661 -6.714 -3.476 1.00 96.06 202 SER A O 1
ATOM 1373 N N . ALA A 1 203 ? -12.100 -5.892 -1.459 1.00 98.06 203 ALA A N 1
ATOM 1374 C CA . ALA A 1 203 ? -12.887 -6.844 -0.691 1.00 98.06 203 ALA A CA 1
ATOM 1375 C C . ALA A 1 203 ? -13.844 -6.132 0.265 1.00 98.06 203 ALA A C 1
ATOM 1377 O O . ALA A 1 203 ? -13.435 -5.426 1.181 1.00 98.06 203 ALA A O 1
ATOM 1378 N N . SER A 1 204 ? -15.144 -6.374 0.095 1.00 97.88 204 SER A N 1
ATOM 1379 C CA . SER A 1 204 ? -16.169 -5.892 1.028 1.00 97.88 204 SER A CA 1
ATOM 1380 C C . SER A 1 204 ? -16.380 -6.875 2.179 1.00 97.88 204 SER A C 1
ATOM 1382 O O . SER A 1 204 ? -16.424 -8.096 1.980 1.00 97.88 204 SER A O 1
ATOM 1384 N N . ARG A 1 205 ? -16.539 -6.352 3.394 1.00 97.94 205 ARG A N 1
ATOM 1385 C CA . ARG A 1 205 ? -16.874 -7.108 4.605 1.00 97.94 205 ARG A CA 1
ATOM 1386 C C . ARG A 1 205 ? -17.943 -6.369 5.396 1.00 97.94 205 ARG A C 1
ATOM 1388 O O . ARG A 1 205 ? -17.943 -5.146 5.454 1.00 97.94 205 ARG A O 1
ATOM 1395 N N . THR A 1 206 ? -18.837 -7.120 6.022 1.00 96.06 206 THR A N 1
ATOM 1396 C CA . THR A 1 206 ? -19.846 -6.567 6.928 1.00 96.06 206 THR A CA 1
ATOM 1397 C C . THR A 1 206 ? -19.328 -6.642 8.358 1.00 96.06 206 THR A C 1
ATOM 1399 O O . THR A 1 206 ? -18.875 -7.703 8.793 1.00 96.06 206 THR A O 1
ATOM 1402 N N . ALA A 1 207 ? -19.394 -5.527 9.078 1.00 95.50 207 ALA A N 1
ATOM 1403 C CA . ALA A 1 207 ? -19.017 -5.434 10.476 1.00 95.50 207 ALA A CA 1
ATOM 1404 C C . ALA A 1 207 ? -19.910 -6.330 11.350 1.00 95.50 207 ALA A C 1
ATOM 1406 O O . ALA A 1 207 ? -21.135 -6.355 11.199 1.00 95.50 207 ALA A O 1
ATOM 1407 N N . ASN A 1 208 ? -19.296 -7.072 12.270 1.00 93.44 208 ASN A N 1
ATOM 1408 C CA . ASN A 1 208 ? -20.007 -7.924 13.222 1.00 93.44 208 ASN A CA 1
ATOM 1409 C C . ASN A 1 208 ? -20.700 -7.095 14.325 1.00 93.44 208 ASN A C 1
ATOM 1411 O O . ASN A 1 208 ? -20.703 -5.868 14.292 1.00 93.44 208 ASN A O 1
ATOM 1415 N N . SER A 1 209 ? -21.269 -7.757 15.337 1.00 90.56 209 SER A N 1
ATOM 1416 C CA . SER A 1 209 ? -21.964 -7.093 16.453 1.00 90.56 209 SER A CA 1
ATOM 1417 C C . SER A 1 209 ? -21.091 -6.141 17.284 1.00 90.56 209 SER A C 1
ATOM 1419 O O . SER A 1 209 ? -21.630 -5.352 18.047 1.00 90.56 209 SER A O 1
ATOM 1421 N N . ALA A 1 210 ? -19.764 -6.225 17.164 1.00 92.31 210 ALA A N 1
ATOM 1422 C CA . ALA A 1 210 ? -18.804 -5.331 17.807 1.00 92.31 210 ALA A CA 1
ATOM 1423 C C . ALA A 1 210 ? -18.273 -4.245 16.849 1.00 92.31 210 ALA A C 1
ATOM 1425 O O . ALA A 1 210 ? -17.271 -3.605 17.153 1.00 92.31 210 ALA A O 1
ATOM 1426 N N . GLY A 1 211 ? -18.894 -4.057 15.679 1.00 94.31 211 GLY A N 1
ATOM 1427 C CA . GLY A 1 211 ? -18.423 -3.108 14.667 1.00 94.31 211 GLY A CA 1
ATOM 1428 C C . GLY A 1 211 ? -17.160 -3.575 13.934 1.00 94.31 211 GLY A C 1
ATOM 1429 O O . GLY A 1 211 ? -16.550 -2.794 13.214 1.00 94.31 211 GLY A O 1
ATOM 1430 N N . VAL A 1 212 ? -16.747 -4.837 14.094 1.00 97.56 212 VAL A N 1
ATOM 1431 C CA . VAL A 1 212 ? -15.457 -5.322 13.587 1.00 97.56 212 VAL A CA 1
ATOM 1432 C C . VAL A 1 212 ? -15.606 -6.030 12.242 1.00 97.56 212 VAL A C 1
ATOM 1434 O O . VAL A 1 212 ? -16.414 -6.952 12.101 1.00 97.56 212 VAL A O 1
ATOM 1437 N N . ALA A 1 213 ? -14.777 -5.644 11.275 1.00 98.06 213 ALA A N 1
ATOM 1438 C CA . ALA A 1 213 ? -14.595 -6.306 9.989 1.00 98.06 213 ALA A CA 1
ATOM 1439 C C . ALA A 1 213 ? -13.110 -6.643 9.778 1.00 98.06 213 ALA A C 1
ATOM 1441 O O . ALA A 1 213 ? -12.247 -5.781 9.918 1.00 98.06 213 ALA A O 1
ATOM 1442 N N . THR A 1 214 ? -12.806 -7.886 9.404 1.00 97.94 214 THR A N 1
ATOM 1443 C CA . THR A 1 214 ? -11.425 -8.352 9.192 1.00 97.94 214 THR A CA 1
ATOM 1444 C C . THR A 1 214 ? -11.251 -8.869 7.770 1.00 97.94 214 THR A C 1
ATOM 1446 O O . THR A 1 214 ? -12.135 -9.537 7.220 1.00 97.94 214 THR A O 1
ATOM 1449 N N . TYR A 1 215 ? -10.091 -8.587 7.184 1.00 98.06 215 TYR A N 1
ATOM 1450 C CA . TYR A 1 215 ? -9.675 -9.116 5.893 1.00 98.06 215 TYR A CA 1
ATOM 1451 C C . TYR A 1 215 ? -8.259 -9.680 5.985 1.00 98.06 215 TYR A C 1
ATOM 1453 O O . TYR A 1 215 ? -7.381 -9.061 6.582 1.00 98.06 215 TYR A O 1
ATOM 1461 N N . SER A 1 216 ? -8.049 -10.859 5.405 1.00 96.94 216 SER A N 1
ATOM 1462 C CA . SER A 1 216 ? -6.750 -11.518 5.331 1.00 96.94 216 SER A CA 1
ATOM 1463 C C . SER A 1 216 ? -6.466 -11.983 3.910 1.00 96.94 216 SER A C 1
ATOM 1465 O O . SER A 1 216 ? -7.380 -12.360 3.173 1.00 96.94 216 SER A O 1
ATOM 1467 N N . TRP A 1 217 ? -5.193 -11.944 3.532 1.00 96.12 217 TRP A N 1
ATOM 1468 C CA . TRP A 1 217 ? -4.717 -12.346 2.215 1.00 96.12 217 TRP A CA 1
ATOM 1469 C C . TRP A 1 217 ? -3.291 -12.895 2.299 1.00 96.12 217 TRP A C 1
ATOM 1471 O O . TRP A 1 217 ? -2.609 -12.779 3.322 1.00 96.12 217 TRP A O 1
ATOM 1481 N N . ALA A 1 218 ? -2.875 -13.528 1.209 1.00 93.56 218 ALA A N 1
ATOM 1482 C CA . ALA A 1 218 ? -1.516 -13.981 0.976 1.00 93.56 218 ALA A CA 1
ATOM 1483 C C . ALA A 1 218 ? -0.765 -12.902 0.190 1.00 93.56 218 ALA A C 1
ATOM 1485 O O . ALA A 1 218 ? -1.175 -12.557 -0.914 1.00 93.56 218 ALA A O 1
ATOM 1486 N N . ASP A 1 219 ? 0.311 -12.372 0.759 1.00 91.56 219 ASP A N 1
ATOM 1487 C CA . ASP A 1 219 ? 1.196 -11.403 0.117 1.00 91.56 219 ASP A CA 1
ATOM 1488 C C . ASP A 1 219 ? 2.411 -12.130 -0.465 1.00 91.56 219 ASP A C 1
ATOM 1490 O O . ASP A 1 219 ? 3.177 -12.748 0.279 1.00 91.56 219 ASP A O 1
ATOM 1494 N N . THR A 1 220 ? 2.556 -12.102 -1.788 1.00 89.50 220 THR A N 1
ATOM 1495 C CA . THR A 1 220 ? 3.593 -12.835 -2.539 1.00 89.50 220 THR A CA 1
ATOM 1496 C C . THR A 1 220 ? 4.639 -11.926 -3.172 1.00 89.50 220 THR A C 1
ATOM 1498 O O . THR A 1 220 ? 5.441 -12.385 -3.987 1.00 89.50 220 THR A O 1
ATOM 1501 N N . GLU A 1 221 ? 4.628 -10.641 -2.830 1.00 89.56 221 GLU A N 1
ATOM 1502 C CA . GLU A 1 221 ? 5.526 -9.661 -3.428 1.00 89.56 221 GLU A CA 1
ATOM 1503 C C . GLU A 1 221 ? 6.988 -9.942 -3.067 1.00 89.56 221 GLU A C 1
ATOM 1505 O O . GLU A 1 221 ? 7.369 -10.078 -1.898 1.00 89.56 221 GLU A O 1
ATOM 1510 N N . SER A 1 222 ? 7.826 -10.030 -4.101 1.00 87.31 222 SER A N 1
ATOM 1511 C CA . SER A 1 222 ? 9.227 -10.444 -3.979 1.00 87.31 222 SER A CA 1
ATOM 1512 C C . SER A 1 222 ? 10.201 -9.294 -3.742 1.00 87.31 222 SER A C 1
ATOM 1514 O O . SER A 1 222 ? 11.384 -9.531 -3.506 1.00 87.31 222 SER A O 1
ATOM 1516 N N . THR A 1 223 ? 9.735 -8.053 -3.861 1.00 90.88 223 THR A N 1
ATOM 1517 C CA . THR A 1 223 ? 10.566 -6.848 -3.785 1.00 90.88 223 THR A CA 1
ATOM 1518 C C . THR A 1 223 ? 10.200 -5.998 -2.578 1.00 90.88 223 THR A C 1
ATOM 1520 O O . THR A 1 223 ? 9.082 -6.047 -2.062 1.00 90.88 223 THR A O 1
ATOM 1523 N N . SER A 1 224 ? 11.166 -5.206 -2.116 1.00 91.06 224 SER A N 1
ATOM 1524 C CA . SER A 1 224 ? 10.909 -4.211 -1.079 1.00 91.06 224 SER A CA 1
ATOM 1525 C C . SER A 1 224 ? 9.967 -3.126 -1.605 1.00 91.06 224 SER A C 1
ATOM 1527 O O . SER A 1 224 ? 9.999 -2.796 -2.785 1.00 91.06 224 SER A O 1
ATOM 1529 N N . GLY A 1 225 ? 9.117 -2.587 -0.740 1.00 92.00 225 GLY A N 1
ATOM 1530 C CA . GLY A 1 225 ? 8.113 -1.597 -1.113 1.00 92.00 225 GLY A CA 1
ATOM 1531 C C . GLY A 1 225 ? 7.188 -1.295 0.056 1.00 92.00 225 GLY A C 1
ATOM 1532 O O . GLY A 1 225 ? 7.322 -1.884 1.133 1.00 92.00 225 GLY A O 1
ATOM 1533 N N . VAL A 1 226 ? 6.235 -0.393 -0.155 1.00 94.56 226 VAL A N 1
ATOM 1534 C CA . VAL A 1 226 ? 5.204 -0.085 0.839 1.00 94.56 226 VAL A CA 1
ATOM 1535 C C . VAL A 1 226 ? 3.831 -0.396 0.270 1.00 94.56 226 VAL A C 1
ATOM 1537 O O . VAL A 1 226 ? 3.471 0.065 -0.810 1.00 94.56 226 VAL A O 1
ATOM 1540 N N . ASP A 1 227 ? 3.061 -1.167 1.026 1.00 95.75 227 ASP A N 1
ATOM 1541 C CA . ASP A 1 227 ? 1.665 -1.453 0.732 1.00 95.75 227 ASP A CA 1
ATOM 1542 C C . ASP A 1 227 ? 0.772 -0.652 1.675 1.00 95.75 227 ASP A C 1
ATOM 1544 O O . ASP A 1 227 ? 0.864 -0.781 2.900 1.00 95.75 227 ASP A O 1
ATOM 1548 N N . ILE A 1 228 ? -0.078 0.196 1.109 1.00 97.00 228 ILE A N 1
ATOM 1549 C CA . ILE A 1 228 ? -1.034 1.008 1.853 1.00 97.00 228 ILE A CA 1
ATOM 1550 C C . ILE A 1 228 ? -2.383 0.314 1.782 1.00 97.00 228 ILE A C 1
ATOM 1552 O O . ILE A 1 228 ? -2.986 0.219 0.716 1.00 97.00 228 ILE A O 1
ATOM 1556 N N . VAL A 1 229 ? -2.875 -0.138 2.931 1.00 98.19 229 VAL A N 1
ATOM 1557 C CA . VAL A 1 229 ? -4.190 -0.769 3.035 1.00 98.19 229 VAL A CA 1
ATOM 1558 C C . VAL A 1 229 ? -5.171 0.222 3.628 1.00 98.19 229 VAL A C 1
ATOM 1560 O O . VAL A 1 229 ? -4.935 0.753 4.713 1.00 98.19 229 VAL A O 1
ATOM 1563 N N . THR A 1 230 ? -6.284 0.438 2.935 1.00 98.44 230 THR A N 1
ATOM 1564 C CA . THR A 1 230 ? -7.345 1.361 3.344 1.00 98.44 230 THR A CA 1
ATOM 1565 C C . THR A 1 230 ? -8.630 0.598 3.621 1.00 98.44 230 THR A C 1
ATOM 1567 O O . THR A 1 230 ? -9.057 -0.234 2.822 1.00 98.44 230 THR A O 1
ATOM 1570 N N . ALA A 1 231 ? -9.262 0.908 4.749 1.00 98.62 231 ALA A N 1
ATOM 1571 C CA . ALA A 1 231 ? -10.596 0.458 5.109 1.00 98.62 231 ALA A CA 1
ATOM 1572 C C . ALA A 1 231 ? -11.575 1.626 4.949 1.00 98.62 231 ALA A C 1
ATOM 1574 O O . ALA A 1 231 ? -11.553 2.583 5.726 1.00 98.62 231 ALA A O 1
ATOM 1575 N N . THR A 1 232 ? -12.432 1.542 3.935 1.00 98.31 232 THR A N 1
ATOM 1576 C CA . THR A 1 232 ? -13.429 2.566 3.611 1.00 98.31 232 THR A CA 1
ATOM 1577 C C . THR A 1 232 ? -14.811 2.093 4.057 1.00 98.31 232 THR A C 1
ATOM 1579 O O . THR A 1 232 ? -15.333 1.135 3.479 1.00 98.31 232 THR A O 1
ATOM 1582 N N . PRO A 1 233 ? -15.428 2.714 5.075 1.00 96.00 233 PRO A N 1
ATOM 1583 C CA . PRO A 1 233 ? -16.790 2.371 5.455 1.00 96.00 233 PRO A CA 1
ATOM 1584 C C . PRO A 1 233 ? -17.800 2.900 4.429 1.00 96.00 233 PRO A C 1
ATOM 1586 O O . PRO A 1 233 ? -17.559 3.891 3.744 1.00 96.00 233 PRO A O 1
ATOM 1589 N N . SER A 1 234 ? -18.986 2.294 4.375 1.00 90.62 234 SER A N 1
ATOM 1590 C CA . SER A 1 234 ? -20.109 2.784 3.562 1.00 90.62 234 SER A CA 1
ATOM 1591 C C . SER A 1 234 ? -20.601 4.175 3.982 1.00 90.62 234 SER A C 1
ATOM 1593 O O . SER A 1 234 ? -21.263 4.854 3.202 1.00 90.62 234 SER A O 1
ATOM 1595 N N . ALA A 1 235 ? -20.304 4.581 5.219 1.00 87.94 235 ALA A N 1
ATOM 1596 C CA . ALA A 1 235 ? -20.534 5.914 5.756 1.00 87.94 235 ALA A CA 1
ATOM 1597 C C . ALA A 1 235 ? -19.454 6.249 6.794 1.00 87.94 235 ALA A C 1
ATOM 1599 O O . ALA A 1 235 ? -19.109 5.402 7.624 1.00 87.94 235 ALA A O 1
ATOM 1600 N N . GLY A 1 236 ? -18.959 7.483 6.752 1.00 90.94 236 GLY A N 1
ATOM 1601 C CA . GLY A 1 236 ? -17.931 7.978 7.662 1.00 90.94 236 GLY A CA 1
ATOM 1602 C C . GLY A 1 236 ? -16.544 8.072 7.029 1.00 90.94 236 GLY A C 1
ATOM 1603 O O . GLY A 1 236 ? -16.384 8.011 5.810 1.00 90.94 236 GLY A O 1
ATOM 1604 N N . THR A 1 237 ? -15.539 8.248 7.881 1.00 96.19 237 THR A N 1
ATOM 1605 C CA . THR A 1 237 ? -14.143 8.472 7.478 1.00 96.19 237 THR A CA 1
ATOM 1606 C C . THR A 1 237 ? -13.372 7.156 7.365 1.00 96.19 237 THR A C 1
ATOM 1608 O O . THR A 1 237 ? -13.430 6.316 8.266 1.00 96.19 237 THR A O 1
ATOM 1611 N N . ALA A 1 238 ? -12.635 6.989 6.266 1.00 97.81 238 ALA A N 1
ATOM 1612 C CA . ALA A 1 238 ? -11.744 5.852 6.045 1.00 97.81 238 ALA A CA 1
ATOM 1613 C C . ALA A 1 238 ? -10.470 5.938 6.903 1.00 97.81 238 ALA A C 1
ATOM 1615 O O . ALA A 1 238 ? -10.031 7.027 7.273 1.00 97.81 238 ALA A O 1
ATOM 1616 N N . ALA A 1 239 ? -9.841 4.792 7.155 1.00 98.19 239 ALA A N 1
ATOM 1617 C CA . ALA A 1 239 ? -8.525 4.715 7.785 1.00 98.19 239 ALA A CA 1
ATOM 1618 C C . ALA A 1 239 ? -7.561 3.885 6.943 1.00 98.19 239 ALA A C 1
ATOM 1620 O O . ALA A 1 239 ? -7.978 2.958 6.247 1.00 98.19 239 ALA A O 1
ATOM 1621 N N . SER A 1 240 ? -6.272 4.208 7.045 1.00 98.12 240 SER A N 1
ATOM 1622 C CA . SER A 1 240 ? -5.207 3.536 6.305 1.00 98.12 240 SER A CA 1
ATOM 1623 C C . SER A 1 240 ? -4.069 3.121 7.226 1.00 98.12 240 SER A C 1
ATOM 1625 O O . SER A 1 240 ? -3.738 3.831 8.174 1.00 98.12 240 SER A O 1
ATOM 1627 N N . VAL A 1 241 ? -3.440 1.997 6.904 1.00 97.69 241 VAL A N 1
ATOM 1628 C CA . VAL A 1 241 ? -2.199 1.516 7.521 1.00 97.69 241 VAL A CA 1
ATOM 1629 C C . VAL A 1 241 ? -1.173 1.227 6.431 1.00 97.69 241 VAL A C 1
ATOM 1631 O O . VAL A 1 241 ? -1.538 0.946 5.289 1.00 97.69 241 VAL A O 1
ATOM 1634 N N . LYS A 1 242 ? 0.111 1.319 6.777 1.00 96.88 242 LYS A N 1
ATOM 1635 C CA . LYS A 1 242 ? 1.225 1.007 5.876 1.00 96.88 242 LYS A CA 1
ATOM 1636 C C . LYS A 1 242 ? 1.885 -0.285 6.315 1.00 96.88 242 LYS A C 1
ATOM 1638 O O . LYS A 1 242 ? 2.107 -0.470 7.506 1.00 96.88 242 LYS A O 1
ATOM 1643 N N . TYR A 1 243 ? 2.224 -1.137 5.363 1.00 95.75 243 TYR A N 1
ATOM 1644 C CA . TYR A 1 243 ? 3.074 -2.293 5.590 1.00 95.75 243 TYR A CA 1
ATOM 1645 C C . TYR A 1 243 ? 4.337 -2.173 4.753 1.00 95.75 243 TYR A C 1
ATOM 1647 O O . TYR A 1 243 ? 4.266 -2.020 3.532 1.00 95.75 243 TYR A O 1
ATOM 1655 N N . TYR A 1 244 ? 5.485 -2.257 5.411 1.00 94.69 244 TYR A N 1
ATOM 1656 C CA . TYR A 1 244 ? 6.786 -2.137 4.776 1.00 94.69 244 TYR A CA 1
ATOM 1657 C C . TYR A 1 244 ? 7.343 -3.522 4.460 1.00 94.69 244 TYR A C 1
ATOM 1659 O O . TYR A 1 244 ? 7.690 -4.299 5.353 1.00 94.69 244 TYR A O 1
ATOM 1667 N N . ARG A 1 245 ? 7.464 -3.833 3.168 1.00 94.00 245 ARG A N 1
ATOM 1668 C CA . ARG A 1 245 ? 8.217 -5.003 2.718 1.00 94.00 245 ARG A CA 1
ATOM 1669 C C . ARG A 1 245 ? 9.688 -4.676 2.788 1.00 94.00 245 ARG A C 1
ATOM 1671 O O . ARG A 1 245 ? 10.180 -3.816 2.056 1.00 94.00 245 ARG A O 1
ATOM 1678 N N . LEU A 1 246 ? 10.380 -5.364 3.675 1.00 92.19 246 LEU A N 1
ATOM 1679 C CA . LEU A 1 246 ? 11.787 -5.144 3.936 1.00 92.19 246 LEU A CA 1
ATOM 1680 C C . LEU A 1 246 ? 12.625 -5.815 2.850 1.00 92.19 246 LEU A C 1
ATOM 1682 O O . LEU A 1 246 ? 12.347 -6.945 2.433 1.00 92.19 246 LEU A O 1
ATOM 1686 N N . ALA A 1 247 ? 13.656 -5.110 2.399 1.00 88.62 247 ALA A N 1
ATOM 1687 C CA . ALA A 1 247 ? 14.722 -5.704 1.616 1.00 88.62 247 ALA A CA 1
ATOM 1688 C C . ALA A 1 247 ? 15.474 -6.744 2.459 1.00 88.62 247 ALA A C 1
ATOM 1690 O O . ALA A 1 247 ? 15.435 -6.723 3.692 1.00 88.62 247 ALA A O 1
ATOM 1691 N N . ALA A 1 248 ? 16.179 -7.654 1.785 1.00 80.31 248 ALA A N 1
ATOM 1692 C CA . ALA A 1 248 ? 17.109 -8.534 2.476 1.00 80.31 248 ALA A CA 1
ATOM 1693 C C . ALA A 1 248 ? 18.128 -7.690 3.270 1.00 80.31 248 ALA A C 1
ATOM 1695 O O . ALA A 1 248 ? 18.549 -6.642 2.768 1.00 80.31 248 ALA A O 1
ATOM 1696 N N . PRO A 1 249 ? 18.538 -8.130 4.473 1.00 69.88 249 PRO A N 1
ATOM 1697 C CA . PRO A 1 249 ? 19.540 -7.417 5.250 1.00 69.88 249 PRO A CA 1
ATOM 1698 C C . PRO A 1 249 ? 20.802 -7.211 4.411 1.00 69.88 249 PRO A C 1
ATOM 1700 O O . PRO A 1 249 ? 21.339 -8.163 3.842 1.00 69.88 249 PRO A O 1
ATOM 1703 N N . SER A 1 250 ? 21.262 -5.969 4.327 1.00 65.19 250 SER A N 1
ATOM 1704 C CA . SER A 1 250 ? 22.534 -5.619 3.707 1.00 65.19 250 SER A CA 1
ATOM 1705 C C . SER A 1 250 ? 23.325 -4.770 4.680 1.00 65.19 250 SER A C 1
ATOM 1707 O O . SER A 1 250 ? 22.775 -3.800 5.206 1.00 65.19 250 SER A O 1
ATOM 1709 N N . ASP A 1 251 ? 24.599 -5.092 4.873 1.00 61.75 251 ASP A N 1
ATOM 1710 C CA . ASP A 1 251 ? 25.492 -4.233 5.637 1.00 61.75 251 ASP A CA 1
ATOM 1711 C C . ASP A 1 251 ? 25.614 -2.887 4.912 1.00 61.75 251 ASP A C 1
ATOM 1713 O O . ASP A 1 251 ? 26.086 -2.809 3.774 1.00 61.75 251 ASP A O 1
ATOM 1717 N N . VAL A 1 252 ? 25.150 -1.817 5.558 1.00 62.00 252 VAL A N 1
ATOM 1718 C CA . VAL A 1 252 ? 25.406 -0.448 5.107 1.00 62.00 252 VAL A CA 1
ATOM 1719 C C . VAL A 1 252 ? 26.759 -0.059 5.681 1.00 62.00 252 VAL A C 1
ATOM 1721 O O . VAL A 1 252 ? 26.861 0.467 6.785 1.00 62.00 252 VAL A O 1
ATOM 1724 N N . ILE A 1 253 ? 27.809 -0.411 4.949 1.00 61.59 253 ILE A N 1
ATOM 1725 C CA . ILE A 1 253 ? 29.183 -0.035 5.266 1.00 61.59 253 ILE A CA 1
ATOM 1726 C C . ILE A 1 253 ? 29.562 1.088 4.310 1.00 61.59 253 ILE A C 1
ATOM 1728 O O . ILE A 1 253 ? 29.379 0.957 3.099 1.00 61.59 253 ILE A O 1
ATOM 1732 N N . GLU A 1 254 ? 30.099 2.182 4.840 1.00 59.06 254 GLU A N 1
ATOM 1733 C CA . GLU A 1 254 ? 30.834 3.130 4.011 1.00 59.06 254 GLU A CA 1
ATOM 1734 C C . GLU A 1 254 ? 32.035 2.387 3.402 1.00 59.06 254 GLU A C 1
ATOM 1736 O O . GLU A 1 254 ? 32.950 1.960 4.108 1.00 59.06 254 GLU A O 1
ATOM 1741 N N . ILE A 1 255 ? 32.014 2.172 2.088 1.00 52.44 255 ILE A N 1
ATOM 1742 C CA . ILE A 1 255 ? 33.175 1.677 1.347 1.00 52.44 255 ILE A CA 1
ATOM 1743 C C . ILE A 1 255 ? 33.906 2.921 0.840 1.00 52.44 255 ILE A C 1
ATOM 1745 O O . ILE A 1 255 ? 33.715 3.322 -0.304 1.00 52.44 255 ILE A O 1
ATOM 1749 N N . GLY A 1 256 ? 34.677 3.574 1.710 1.00 55.00 256 GLY A N 1
ATOM 1750 C CA . GLY A 1 256 ? 35.190 4.916 1.433 1.00 55.00 256 GLY A CA 1
ATOM 1751 C C . GLY A 1 256 ? 36.292 5.383 2.377 1.00 55.00 256 GLY A C 1
ATOM 1752 O O . GLY A 1 256 ? 36.671 4.688 3.319 1.00 55.00 256 GLY A O 1
ATOM 1753 N N . ASP A 1 257 ? 36.866 6.533 2.041 1.00 60.56 257 ASP A N 1
ATOM 1754 C CA . ASP A 1 257 ? 38.035 7.176 2.646 1.00 60.56 257 ASP A CA 1
ATOM 1755 C C . ASP A 1 257 ? 37.703 8.084 3.845 1.00 60.56 257 ASP A C 1
ATOM 1757 O O . ASP A 1 257 ? 38.603 8.746 4.375 1.00 60.56 257 ASP A O 1
ATOM 1761 N N . GLY A 1 258 ? 36.448 8.086 4.310 1.00 60.38 258 GLY A N 1
ATOM 1762 C CA . GLY A 1 258 ? 35.974 8.961 5.374 1.00 60.38 258 GLY A CA 1
ATOM 1763 C C . GLY A 1 258 ? 35.849 10.424 4.948 1.00 60.38 258 GLY A C 1
ATOM 1764 O O . GLY A 1 258 ? 35.908 11.298 5.822 1.00 60.38 258 GLY A O 1
ATOM 1765 N N . ASP A 1 259 ? 35.738 10.720 3.645 1.00 65.94 259 ASP A N 1
ATOM 1766 C CA . ASP A 1 259 ? 35.440 12.075 3.182 1.00 65.94 259 ASP A CA 1
ATOM 1767 C C . ASP A 1 259 ? 34.020 12.491 3.614 1.00 65.94 259 ASP A C 1
ATOM 1769 O O . ASP A 1 259 ? 33.059 11.727 3.598 1.00 65.94 259 ASP A O 1
ATOM 1773 N N . VAL A 1 260 ? 33.908 13.743 4.043 1.00 61.84 260 VAL A N 1
ATOM 1774 C CA . VAL A 1 260 ? 32.654 14.406 4.420 1.00 61.84 260 VAL A CA 1
ATOM 1775 C C . VAL A 1 260 ? 31.961 15.045 3.218 1.00 61.84 260 VAL A C 1
ATOM 1777 O O . VAL A 1 260 ? 30.882 15.628 3.360 1.00 61.84 260 VAL A O 1
ATOM 1780 N N . ASN A 1 261 ? 32.609 15.018 2.054 1.00 63.84 261 ASN A N 1
ATOM 1781 C CA . ASN A 1 261 ? 32.070 15.580 0.834 1.00 63.84 261 ASN A CA 1
ATOM 1782 C C . ASN A 1 261 ? 31.015 14.675 0.224 1.00 63.84 261 ASN A C 1
ATOM 1784 O O . ASN A 1 261 ? 31.096 13.451 0.266 1.00 63.84 261 ASN A O 1
ATOM 1788 N N . ARG A 1 262 ? 30.034 15.343 -0.378 1.00 61.00 262 ARG A N 1
ATOM 1789 C CA . ARG A 1 262 ? 28.920 14.686 -1.020 1.00 61.00 262 ARG A CA 1
ATOM 1790 C C . ARG A 1 262 ? 29.343 14.127 -2.384 1.00 61.00 262 ARG A C 1
ATOM 1792 O O . ARG A 1 262 ? 29.590 14.933 -3.286 1.00 61.00 262 ARG A O 1
ATOM 1799 N N . ASP A 1 263 ? 29.399 12.811 -2.563 1.00 65.94 263 ASP A N 1
ATOM 1800 C CA . ASP A 1 263 ? 29.681 12.210 -3.872 1.00 65.94 263 ASP A CA 1
ATOM 1801 C C . ASP A 1 263 ? 28.406 12.226 -4.725 1.00 65.94 263 ASP A C 1
ATOM 1803 O O . ASP A 1 263 ? 27.475 11.436 -4.541 1.00 65.94 263 ASP A O 1
ATOM 1807 N N . GLU A 1 264 ? 28.334 13.160 -5.675 1.00 60.00 264 GLU A N 1
ATOM 1808 C CA . GLU A 1 264 ? 27.161 13.280 -6.541 1.00 60.00 264 GLU A CA 1
ATOM 1809 C C . GLU A 1 264 ? 26.938 11.997 -7.360 1.00 60.00 264 GLU A C 1
ATOM 1811 O O . GLU A 1 264 ? 27.779 11.598 -8.166 1.00 60.00 264 GLU A O 1
ATOM 1816 N N . GLY A 1 265 ? 25.771 11.369 -7.178 1.00 58.69 265 GLY A N 1
ATOM 1817 C CA . GLY A 1 265 ? 25.334 10.210 -7.961 1.00 58.69 265 GLY A CA 1
ATOM 1818 C C . GLY A 1 265 ? 25.749 8.835 -7.425 1.00 58.69 265 GLY A C 1
ATOM 1819 O O . GLY A 1 265 ? 25.519 7.839 -8.110 1.00 58.69 265 GLY A O 1
ATOM 1820 N N . SER A 1 266 ? 26.341 8.733 -6.229 1.00 63.44 266 SER A N 1
ATOM 1821 C CA . SER A 1 266 ? 26.643 7.433 -5.590 1.00 63.44 266 SER A CA 1
ATOM 1822 C C . SER A 1 266 ? 26.195 7.320 -4.137 1.00 63.44 266 SER A C 1
ATOM 1824 O O . SER A 1 266 ? 26.457 6.314 -3.475 1.00 63.44 266 SER A O 1
ATOM 1826 N N . GLU A 1 267 ? 25.490 8.325 -3.636 1.00 69.56 267 GLU A N 1
ATOM 1827 C CA . GLU A 1 267 ? 25.079 8.352 -2.245 1.00 69.56 267 GLU A CA 1
ATOM 1828 C C . GLU A 1 267 ? 23.824 7.554 -1.952 1.00 69.56 267 GLU A C 1
ATOM 1830 O O . GLU A 1 267 ? 22.889 7.429 -2.747 1.00 69.56 267 GLU A O 1
ATOM 1835 N N . THR A 1 268 ? 23.816 7.021 -0.735 1.00 76.88 268 THR A N 1
ATOM 1836 C CA . THR A 1 268 ? 22.661 6.352 -0.164 1.00 76.88 268 THR A CA 1
ATOM 1837 C C . THR A 1 268 ? 22.053 7.250 0.900 1.00 76.88 268 THR A C 1
ATOM 1839 O O . THR A 1 268 ? 22.643 7.458 1.958 1.00 76.88 268 THR A O 1
ATOM 1842 N N . ASN A 1 269 ? 20.845 7.737 0.635 1.00 80.38 269 ASN A N 1
ATOM 1843 C CA . ASN A 1 269 ? 20.087 8.547 1.577 1.00 80.38 269 ASN A CA 1
ATOM 1844 C C . ASN A 1 269 ? 19.167 7.664 2.421 1.00 80.38 269 ASN A C 1
ATOM 1846 O O . ASN A 1 269 ? 18.556 6.721 1.914 1.00 80.38 269 ASN A O 1
ATOM 1850 N N . PHE A 1 270 ? 19.030 8.001 3.703 1.00 84.69 270 PHE A N 1
ATOM 1851 C CA . PHE A 1 270 ? 18.154 7.294 4.634 1.00 84.69 270 PHE A CA 1
ATOM 1852 C C . PHE A 1 270 ? 17.148 8.246 5.276 1.00 84.69 270 PHE A C 1
ATOM 1854 O O . PHE A 1 270 ? 17.496 9.354 5.677 1.00 84.69 270 PHE A O 1
ATOM 1861 N N . GLY A 1 271 ? 15.903 7.796 5.416 1.00 87.25 271 GLY A N 1
ATOM 1862 C CA . GLY A 1 271 ? 14.863 8.502 6.164 1.00 87.25 271 GLY A CA 1
ATOM 1863 C C . GLY A 1 271 ? 14.116 7.548 7.085 1.00 87.25 271 GLY A C 1
ATOM 1864 O O . GLY A 1 271 ? 13.715 6.474 6.655 1.00 87.25 271 GLY A O 1
ATOM 1865 N N . CYS A 1 272 ? 13.908 7.919 8.347 1.00 90.25 272 CYS A N 1
ATOM 1866 C CA . CYS A 1 272 ? 13.084 7.120 9.256 1.00 90.25 272 CYS A CA 1
ATOM 1867 C C . CYS A 1 272 ? 11.603 7.211 8.843 1.00 90.25 272 CYS A C 1
ATOM 1869 O O . CYS A 1 272 ? 11.073 8.313 8.683 1.00 90.25 272 CYS A O 1
ATOM 1871 N N . VAL A 1 273 ? 10.944 6.063 8.653 1.00 93.00 273 VAL A N 1
ATOM 1872 C CA . VAL A 1 273 ? 9.522 5.963 8.264 1.00 93.00 273 VAL A CA 1
ATOM 1873 C C . VAL A 1 273 ? 8.647 5.318 9.337 1.00 93.00 273 VAL A C 1
ATOM 1875 O O . VAL A 1 273 ? 7.425 5.470 9.300 1.00 93.00 273 VAL A O 1
ATOM 1878 N N . GLU A 1 274 ? 9.262 4.625 10.293 1.00 92.50 274 GLU A N 1
ATOM 1879 C CA . GLU A 1 274 ? 8.609 4.049 11.464 1.00 92.50 274 GLU A CA 1
ATOM 1880 C C . GLU A 1 274 ? 9.613 3.965 12.614 1.00 92.50 274 GLU A C 1
ATOM 1882 O O . GLU A 1 274 ? 10.768 3.608 12.399 1.00 92.50 274 GLU A O 1
ATOM 1887 N N . PHE A 1 275 ? 9.164 4.289 13.825 1.00 90.50 275 PHE A N 1
ATOM 1888 C CA . PHE A 1 275 ? 9.936 4.145 15.053 1.00 90.50 275 PHE A CA 1
ATOM 1889 C C . PHE A 1 275 ? 9.089 3.384 16.069 1.00 90.50 275 PHE A C 1
ATOM 1891 O O . PHE A 1 275 ? 8.019 3.869 16.455 1.00 90.50 275 PHE A O 1
ATOM 1898 N N . ASP A 1 276 ? 9.569 2.223 16.508 1.00 87.50 276 ASP A N 1
ATOM 1899 C CA . ASP A 1 276 ? 8.933 1.421 17.544 1.00 87.50 276 ASP A CA 1
ATOM 1900 C C . ASP A 1 276 ? 9.770 1.445 18.826 1.00 87.50 276 ASP A C 1
ATOM 1902 O O . ASP A 1 276 ? 10.740 0.707 19.014 1.00 87.50 276 ASP A O 1
ATOM 1906 N N . ALA A 1 277 ? 9.322 2.285 19.760 1.00 85.81 277 ALA A N 1
ATOM 1907 C CA . ALA A 1 277 ? 9.931 2.402 21.076 1.00 85.81 277 ALA A CA 1
ATOM 1908 C C . ALA A 1 277 ? 9.855 1.106 21.903 1.00 85.81 277 ALA A C 1
ATOM 1910 O O . ALA A 1 277 ? 10.674 0.893 22.800 1.00 85.81 277 ALA A O 1
ATOM 1911 N N . VAL A 1 278 ? 8.829 0.284 21.660 1.00 87.62 278 VAL A N 1
ATOM 1912 C CA . VAL A 1 278 ? 8.521 -0.918 22.440 1.00 87.62 278 VAL A CA 1
ATOM 1913 C C . VAL A 1 278 ? 9.293 -2.112 21.890 1.00 87.62 278 VAL A C 1
ATOM 1915 O O . VAL A 1 278 ? 9.915 -2.831 22.671 1.00 87.62 278 VAL A O 1
ATOM 1918 N N . GLY A 1 279 ? 9.274 -2.298 20.569 1.00 85.25 279 GLY A N 1
ATOM 1919 C CA . GLY A 1 279 ? 10.068 -3.299 19.854 1.00 85.25 279 GLY A CA 1
ATOM 1920 C C . GLY A 1 279 ? 11.571 -3.011 19.848 1.00 85.25 279 GLY A C 1
ATOM 1921 O O . GLY A 1 279 ? 12.354 -3.934 19.638 1.00 85.25 279 GLY A O 1
ATOM 1922 N N . GLN A 1 280 ? 11.966 -1.770 20.161 1.00 88.06 280 GLN A N 1
ATOM 1923 C CA . GLN A 1 280 ? 13.344 -1.278 20.081 1.00 88.06 280 GLN A CA 1
ATOM 1924 C C . GLN A 1 280 ? 13.905 -1.381 18.661 1.00 88.06 280 GLN A C 1
ATOM 1926 O O . GLN A 1 280 ? 15.030 -1.827 18.431 1.00 88.06 280 GLN A O 1
ATOM 1931 N N . ASP A 1 281 ? 13.099 -0.965 17.689 1.00 88.75 281 ASP A N 1
ATOM 1932 C CA . ASP A 1 281 ? 13.505 -0.912 16.297 1.00 88.75 281 ASP A CA 1
ATOM 1933 C C . ASP A 1 281 ? 12.987 0.337 15.578 1.00 88.75 281 ASP A C 1
ATOM 1935 O O . ASP A 1 281 ? 12.185 1.128 16.084 1.00 88.75 281 ASP A O 1
ATOM 1939 N N . TYR A 1 282 ? 13.533 0.562 14.391 1.00 89.88 282 TYR A N 1
ATOM 1940 C CA . TYR A 1 282 ? 13.038 1.554 13.456 1.00 89.88 282 TYR A CA 1
ATOM 1941 C C . TYR A 1 282 ? 13.164 1.032 12.030 1.00 89.88 282 TYR A C 1
ATOM 1943 O O . TYR A 1 282 ? 14.070 0.265 11.691 1.00 89.88 282 TYR A O 1
ATOM 1951 N N . ILE A 1 283 ? 12.252 1.479 11.172 1.00 91.38 283 ILE A N 1
ATOM 1952 C CA . ILE A 1 283 ? 12.294 1.209 9.740 1.00 91.38 283 ILE A CA 1
ATOM 1953 C C . ILE A 1 283 ? 12.750 2.480 9.046 1.00 91.38 283 ILE A C 1
ATOM 1955 O O . ILE A 1 283 ? 12.196 3.563 9.255 1.00 91.38 283 ILE A O 1
ATOM 1959 N N . VAL A 1 284 ? 13.748 2.341 8.183 1.00 91.44 284 VAL A N 1
ATOM 1960 C CA . VAL A 1 284 ? 14.193 3.408 7.293 1.00 91.44 284 VAL A CA 1
ATOM 1961 C C . VAL A 1 284 ? 13.801 3.104 5.862 1.00 91.44 284 VAL A C 1
ATOM 1963 O O . VAL A 1 284 ? 13.817 1.956 5.415 1.00 91.44 284 VAL A O 1
ATOM 1966 N N . VAL A 1 285 ? 13.507 4.164 5.124 1.00 91.44 285 VAL A N 1
ATOM 1967 C CA . VAL A 1 285 ? 13.601 4.161 3.677 1.00 91.44 285 VAL A CA 1
ATOM 1968 C C . VAL A 1 285 ? 15.052 4.430 3.285 1.00 91.44 285 VAL A C 1
ATOM 1970 O O . VAL A 1 285 ? 15.645 5.408 3.731 1.00 91.44 285 VAL A O 1
ATOM 1973 N N . LYS A 1 286 ? 15.622 3.549 2.469 1.00 88.19 286 LYS A N 1
ATOM 1974 C CA . LYS A 1 286 ? 16.881 3.721 1.749 1.00 88.19 286 LYS A CA 1
ATOM 1975 C C . LYS A 1 286 ? 16.564 4.159 0.328 1.00 88.19 286 LYS A C 1
ATOM 1977 O O . LYS A 1 286 ? 15.856 3.453 -0.388 1.00 88.19 286 LYS A O 1
ATOM 1982 N N . MET A 1 287 ? 17.128 5.289 -0.066 1.00 87.00 287 MET A N 1
ATOM 1983 C CA . MET A 1 287 ? 17.042 5.851 -1.407 1.00 87.00 287 MET A CA 1
ATOM 1984 C C . MET A 1 287 ? 18.437 5.803 -2.026 1.00 87.00 287 MET A C 1
ATOM 1986 O O . MET A 1 287 ? 19.367 6.421 -1.505 1.00 87.00 287 MET A O 1
ATOM 1990 N N . LEU A 1 288 ? 18.594 5.030 -3.098 1.00 80.81 288 LEU A N 1
ATOM 1991 C CA . LEU A 1 288 ? 19.811 5.048 -3.907 1.00 80.81 288 LEU A CA 1
ATOM 1992 C C . LEU A 1 288 ? 19.680 6.162 -4.943 1.00 80.81 288 LEU A C 1
ATOM 1994 O O . LEU A 1 288 ? 18.847 6.065 -5.844 1.00 80.81 288 LEU A O 1
ATOM 1998 N N . ASP A 1 289 ? 20.501 7.200 -4.795 1.00 65.31 289 ASP A N 1
ATOM 1999 C CA . ASP A 1 289 ? 20.450 8.432 -5.592 1.00 65.31 289 ASP A CA 1
ATOM 2000 C C . ASP A 1 289 ? 21.372 8.367 -6.824 1.00 65.31 289 ASP A C 1
ATOM 2002 O O . ASP A 1 289 ? 22.005 9.342 -7.219 1.00 65.31 289 ASP A O 1
ATOM 2006 N N . THR A 1 290 ? 21.495 7.185 -7.438 1.00 64.75 290 THR A N 1
ATOM 2007 C CA . THR A 1 290 ? 22.217 7.043 -8.716 1.00 64.75 290 THR A CA 1
ATOM 2008 C C . THR A 1 290 ? 21.510 7.772 -9.866 1.00 64.75 290 THR A C 1
ATOM 2010 O O . THR A 1 290 ? 22.139 8.053 -10.883 1.00 64.75 290 THR A O 1
ATOM 2013 N N . ASP A 1 291 ? 20.220 8.089 -9.697 1.00 63.97 291 ASP A N 1
ATOM 2014 C CA . ASP A 1 291 ? 19.445 9.003 -10.538 1.00 63.97 291 ASP A CA 1
ATOM 2015 C C . ASP A 1 291 ? 18.470 9.802 -9.655 1.00 63.97 291 ASP A C 1
ATOM 2017 O O . ASP A 1 291 ? 17.499 9.251 -9.136 1.00 63.97 291 ASP A O 1
ATOM 2021 N N . ALA A 1 292 ? 18.716 11.105 -9.500 1.00 65.25 292 ALA A N 1
ATOM 2022 C CA . ALA A 1 292 ? 17.893 11.990 -8.669 1.00 65.25 292 ALA A CA 1
ATOM 2023 C C . ALA A 1 292 ? 16.440 12.127 -9.151 1.00 65.25 292 ALA A C 1
ATOM 2025 O O . ALA A 1 292 ? 15.585 12.611 -8.406 1.00 65.25 292 ALA A O 1
ATOM 2026 N N . SER A 1 293 ? 16.153 11.716 -10.388 1.00 72.69 293 SER A N 1
ATOM 2027 C CA . SER A 1 293 ? 14.814 11.783 -10.982 1.00 72.69 293 SER A CA 1
ATOM 2028 C C . SER A 1 293 ? 14.016 10.484 -10.791 1.00 72.69 293 SER A C 1
ATOM 2030 O O . SER A 1 293 ? 12.787 10.523 -10.837 1.00 72.69 293 SER A O 1
ATOM 2032 N N . ASP A 1 294 ? 14.691 9.356 -10.533 1.00 78.56 294 ASP A N 1
ATOM 2033 C CA . ASP A 1 294 ? 14.095 8.026 -10.320 1.00 78.56 294 ASP A CA 1
ATOM 2034 C C . ASP A 1 294 ? 14.881 7.237 -9.251 1.00 78.56 294 ASP A C 1
ATOM 2036 O O . ASP A 1 294 ? 15.602 6.279 -9.562 1.00 78.56 294 ASP A O 1
ATOM 2040 N N . PRO A 1 295 ? 14.800 7.647 -7.971 1.00 80.94 295 PRO A N 1
ATOM 2041 C CA . PRO A 1 295 ? 15.542 6.983 -6.913 1.00 80.94 295 PRO A CA 1
ATOM 2042 C C . PRO A 1 295 ? 15.012 5.566 -6.686 1.00 80.94 295 PRO A C 1
ATOM 2044 O O . PRO A 1 295 ? 13.803 5.333 -6.619 1.00 80.94 295 PRO A O 1
ATOM 2047 N N . ILE A 1 296 ? 15.922 4.613 -6.465 1.00 87.56 296 ILE A N 1
ATOM 2048 C CA . ILE A 1 296 ? 15.532 3.257 -6.063 1.00 87.56 296 ILE A CA 1
ATOM 2049 C C . ILE A 1 296 ? 15.241 3.265 -4.565 1.00 87.56 296 ILE A C 1
ATOM 2051 O O . ILE A 1 296 ? 16.127 3.516 -3.742 1.00 87.56 296 ILE A O 1
ATOM 2055 N N . ILE A 1 297 ? 14.002 2.940 -4.219 1.00 89.56 297 ILE A N 1
ATOM 2056 C CA . ILE A 1 297 ? 13.480 2.901 -2.860 1.00 89.56 297 ILE A CA 1
ATOM 2057 C C . ILE A 1 297 ? 13.531 1.470 -2.329 1.00 89.56 297 ILE A C 1
ATOM 2059 O O . ILE A 1 297 ? 13.063 0.521 -2.952 1.00 89.56 297 ILE A O 1
ATOM 2063 N N . SER A 1 298 ? 14.063 1.313 -1.124 1.00 90.81 298 SER A N 1
ATOM 2064 C CA . SER A 1 298 ? 13.985 0.071 -0.358 1.00 90.81 298 SER A CA 1
ATOM 2065 C C . SER A 1 298 ? 13.755 0.377 1.116 1.00 90.81 298 SER A C 1
ATOM 2067 O O . SER A 1 298 ? 14.093 1.455 1.590 1.00 90.81 298 SER A O 1
ATOM 2069 N N . TYR A 1 299 ? 13.173 -0.561 1.849 1.00 92.62 299 TYR A N 1
ATOM 2070 C CA . TYR A 1 299 ? 12.905 -0.436 3.276 1.00 92.62 299 TYR A CA 1
ATOM 2071 C C . TYR A 1 299 ? 13.764 -1.422 4.050 1.00 92.62 299 TYR A C 1
ATOM 2073 O O . TYR A 1 299 ? 13.895 -2.583 3.660 1.00 92.62 299 TYR A O 1
ATOM 2081 N N . MET A 1 300 ? 14.345 -0.967 5.152 1.00 90.62 300 MET A N 1
ATOM 2082 C CA . MET A 1 300 ? 15.171 -1.787 6.034 1.00 90.62 300 MET A CA 1
ATOM 2083 C C . MET A 1 300 ? 14.804 -1.520 7.482 1.00 90.62 300 MET A C 1
ATOM 2085 O O . MET A 1 300 ? 14.490 -0.389 7.841 1.00 90.62 300 MET A O 1
ATOM 2089 N N . GLN A 1 301 ? 14.856 -2.567 8.297 1.00 89.81 301 GLN A N 1
ATOM 2090 C CA . GLN A 1 301 ? 14.614 -2.489 9.730 1.00 89.81 301 GLN A CA 1
ATOM 2091 C C . GLN A 1 301 ? 15.937 -2.629 10.471 1.00 89.81 301 GLN A C 1
ATOM 2093 O O . GLN A 1 301 ? 16.748 -3.498 10.148 1.00 89.81 301 GLN A O 1
ATOM 2098 N N . PHE A 1 302 ? 16.125 -1.777 11.467 1.00 85.94 302 PHE A N 1
ATOM 2099 C CA . PHE A 1 302 ? 17.275 -1.778 12.352 1.00 85.94 302 PHE A CA 1
ATOM 2100 C C . PHE A 1 302 ? 16.774 -1.883 13.783 1.00 85.94 302 PHE A C 1
ATOM 2102 O O . PHE A 1 302 ? 15.864 -1.158 14.176 1.00 85.94 302 PHE A O 1
ATOM 2109 N N . THR A 1 303 ? 17.368 -2.781 14.557 1.00 85.50 303 THR A N 1
ATOM 2110 C CA . THR A 1 303 ? 17.196 -2.796 16.010 1.00 85.50 303 THR A CA 1
ATOM 2111 C C . THR A 1 303 ? 18.148 -1.788 16.624 1.00 85.50 303 THR A C 1
ATOM 2113 O O . THR A 1 303 ? 19.280 -1.671 16.153 1.00 85.50 303 THR A O 1
ATOM 2116 N N . TYR A 1 304 ? 17.718 -1.123 17.686 1.00 82.06 304 TYR A N 1
ATOM 2117 C CA . TYR A 1 304 ? 18.596 -0.316 18.517 1.00 82.06 304 TYR A CA 1
ATOM 2118 C C . TYR A 1 304 ? 18.572 -0.829 19.953 1.00 82.06 304 TYR A C 1
ATOM 2120 O O . TYR A 1 304 ? 17.580 -1.395 20.410 1.00 82.06 304 TYR A O 1
ATOM 2128 N N . ASP A 1 305 ? 19.660 -0.638 20.681 1.00 77.00 305 ASP A N 1
ATOM 2129 C CA . ASP A 1 305 ? 19.730 -0.933 22.103 1.00 77.00 305 ASP A CA 1
ATOM 2130 C C . ASP A 1 305 ? 19.912 0.343 22.940 1.00 77.00 305 ASP A C 1
ATOM 2132 O O . ASP A 1 305 ? 19.872 1.474 22.454 1.00 77.00 305 ASP A O 1
ATOM 2136 N N . SER A 1 306 ? 20.060 0.175 24.255 1.00 74.69 306 SER A N 1
ATOM 2137 C CA . SER A 1 306 ? 20.271 1.301 25.169 1.00 74.69 306 SER A CA 1
ATOM 2138 C C . SER A 1 306 ? 21.614 2.016 24.984 1.00 74.69 306 SER A C 1
ATOM 2140 O O . SER A 1 306 ? 21.806 3.084 25.563 1.00 74.69 306 SER A O 1
ATOM 2142 N N . ASN A 1 307 ? 22.549 1.414 24.251 1.00 67.19 307 ASN A N 1
ATOM 2143 C CA . ASN A 1 307 ? 23.899 1.903 24.015 1.00 67.19 307 ASN A CA 1
ATOM 2144 C C . ASN A 1 307 ? 24.052 2.557 22.631 1.00 67.19 307 ASN A C 1
ATOM 2146 O O . ASN A 1 307 ? 25.063 3.225 22.394 1.00 67.19 307 ASN A O 1
ATOM 2150 N N . ASP A 1 308 ? 23.042 2.462 21.766 1.00 67.00 308 ASP A N 1
ATOM 2151 C CA . ASP A 1 308 ? 22.947 3.221 20.522 1.00 67.00 308 ASP A CA 1
ATOM 2152 C C . ASP A 1 308 ? 22.587 4.687 20.813 1.00 67.00 308 ASP A C 1
ATOM 2154 O O . ASP A 1 308 ? 21.433 5.117 20.835 1.00 67.00 308 ASP A O 1
ATOM 2158 N N . HIS A 1 309 ? 23.611 5.492 21.092 1.00 55.72 309 HIS A N 1
ATOM 2159 C CA . HIS A 1 309 ? 23.456 6.921 21.336 1.00 55.72 309 HIS A CA 1
ATOM 2160 C C . HIS A 1 309 ? 23.462 7.683 20.004 1.00 55.72 309 HIS A C 1
ATOM 2162 O O . HIS A 1 309 ? 24.518 8.102 19.526 1.00 55.72 309 HIS A O 1
ATOM 2168 N N . PHE A 1 310 ? 22.291 7.961 19.429 1.00 58.03 310 PHE A N 1
ATOM 2169 C CA . PHE A 1 310 ? 22.186 9.047 18.452 1.00 58.03 310 PHE A CA 1
ATOM 2170 C C . PHE A 1 310 ? 22.360 10.367 19.208 1.00 58.03 310 PHE A C 1
ATOM 2172 O O . PHE A 1 310 ? 21.482 10.792 19.960 1.00 58.03 310 PHE A O 1
ATOM 2179 N N . GLY A 1 311 ? 23.535 10.988 19.087 1.00 47.44 311 GLY A N 1
ATOM 2180 C CA . GLY A 1 311 ? 23.836 12.238 19.776 1.00 47.44 311 GLY A CA 1
ATOM 2181 C C . GLY A 1 311 ? 22.802 13.314 19.436 1.00 47.44 311 GLY A C 1
ATOM 2182 O O . GLY A 1 311 ? 22.797 13.848 18.336 1.00 47.44 311 GLY A O 1
ATOM 2183 N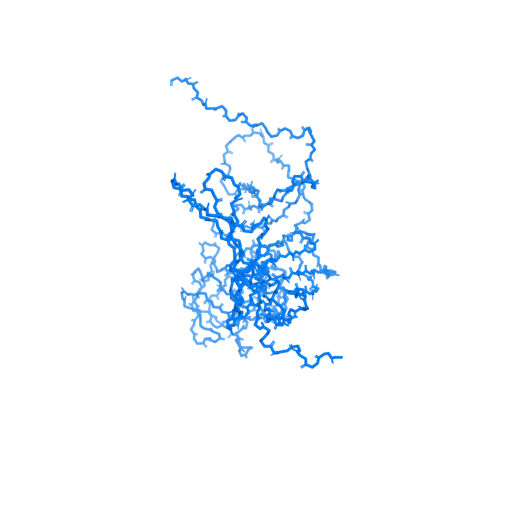 N . THR A 1 312 ? 21.958 13.693 20.397 1.00 43.88 312 THR A N 1
ATOM 2184 C CA . THR A 1 312 ? 20.991 14.800 20.260 1.00 43.88 312 THR A CA 1
ATOM 2185 C C . THR A 1 312 ? 21.656 16.181 20.290 1.00 43.88 312 THR A C 1
ATOM 2187 O O . THR A 1 312 ? 20.979 17.207 20.273 1.00 43.88 312 THR A O 1
ATOM 2190 N N . ALA A 1 313 ? 22.987 16.231 20.365 1.00 40.50 313 ALA A N 1
ATOM 2191 C CA . ALA A 1 313 ? 23.768 17.455 20.416 1.00 40.50 313 ALA A CA 1
ATOM 2192 C C . ALA A 1 313 ? 24.069 17.976 19.002 1.00 40.50 313 ALA A C 1
ATOM 2194 O O . ALA A 1 313 ? 25.222 18.083 18.593 1.00 40.50 313 ALA A O 1
ATOM 2195 N N . GLY A 1 314 ? 23.024 18.370 18.273 1.00 41.38 314 GLY A N 1
ATOM 2196 C CA . GLY A 1 314 ? 23.162 19.449 17.303 1.00 41.38 314 GLY A CA 1
ATOM 2197 C C . GLY A 1 314 ? 23.384 20.734 18.091 1.00 41.38 314 GLY A C 1
ATOM 2198 O O . GLY A 1 314 ? 22.431 21.430 18.435 1.00 41.38 314 GLY A O 1
ATOM 2199 N N . GLY A 1 315 ? 24.631 21.010 18.474 1.00 34.00 315 GLY A N 1
ATOM 2200 C CA . GLY A 1 315 ? 24.977 22.319 19.004 1.00 34.00 315 GLY A CA 1
ATOM 2201 C C . GLY A 1 315 ? 24.622 23.353 17.942 1.00 34.00 315 GLY A C 1
ATOM 2202 O O . GLY A 1 315 ? 25.122 23.273 16.822 1.00 34.00 315 GLY A O 1
ATOM 2203 N N . ALA A 1 316 ? 23.762 24.319 18.273 1.00 39.97 316 ALA A N 1
ATOM 2204 C CA . ALA A 1 316 ? 23.767 25.567 17.530 1.00 39.97 316 ALA A CA 1
ATOM 2205 C C . ALA A 1 316 ? 25.219 26.056 17.544 1.00 39.97 316 ALA A C 1
ATOM 2207 O O . ALA A 1 316 ? 25.791 26.224 18.624 1.00 39.97 316 ALA A O 1
ATOM 2208 N N . ALA A 1 317 ? 25.830 26.210 16.370 1.00 35.09 317 ALA A N 1
ATOM 2209 C CA . ALA A 1 317 ? 27.099 26.903 16.269 1.00 35.09 317 ALA A CA 1
ATOM 2210 C C . ALA A 1 317 ? 26.873 28.321 16.809 1.00 35.09 317 ALA A C 1
ATOM 2212 O O . ALA A 1 317 ? 26.252 29.158 16.156 1.00 35.09 317 ALA A O 1
ATOM 2213 N N . ALA A 1 318 ? 27.305 28.545 18.045 1.00 37.03 318 ALA A N 1
ATOM 2214 C CA . ALA A 1 318 ? 27.562 29.865 18.572 1.00 37.03 318 ALA A CA 1
ATOM 2215 C C . ALA A 1 318 ? 29.049 30.169 18.342 1.00 37.03 318 ALA A C 1
ATOM 2217 O O . ALA A 1 318 ? 29.909 29.371 18.716 1.00 37.03 318 ALA A O 1
ATOM 2218 N N . ASP A 1 319 ? 29.266 31.343 17.750 1.00 33.66 319 ASP A N 1
ATOM 2219 C CA . ASP A 1 319 ? 30.482 32.159 17.654 1.00 33.66 319 ASP A CA 1
ATOM 2220 C C . ASP A 1 319 ? 31.558 31.805 16.608 1.00 33.66 319 ASP A C 1
ATOM 2222 O O . ASP A 1 319 ? 32.433 30.968 16.827 1.00 33.66 319 ASP A O 1
ATOM 2226 N N . LEU A 1 320 ? 31.554 32.569 15.502 1.00 34.16 320 LEU A N 1
ATOM 2227 C CA . LEU A 1 320 ? 32.388 33.780 15.339 1.00 34.16 320 LEU A CA 1
ATOM 2228 C C . LEU A 1 320 ? 31.670 34.841 14.486 1.00 34.16 320 LEU A C 1
ATOM 2230 O O . LEU A 1 320 ? 31.024 34.454 13.487 1.00 34.16 320 LEU A O 1
#

Nearest PDB structures (foldseek):
  5n40-assembly1_A  TM=4.228E-01  e=3.420E-02  Yersinia pseudotuberculosis IP 31758
  8vhx-assembly1_H  TM=4.387E-01  e=9.816E-02  Chivirus chi
  6oe6-assembly1_A  TM=4.906E-01  e=4.656E-01  Leptospira interrogans serovar Copenhageni str. Fiocruz L1-130
  4exk-assembly1_A-2  TM=5.449E-01  e=7.316E-01  Escherichia coli K-12
  7usy-assembly1_J  TM=2.469E-01  e=4.428E-01  Caenorhabditis elegans

Sequence (320 aa):
ADPGAGAVVANNVIDTVTVTTANVTAGELPASGSSGHMVESGGNVLTFLLSYKAATDVGGLVALTQTASSGLASTASITRSVTATHYDQYGDAFPGGTVVFTSVNHMPTGISCTAGSGDICTTIAAHGLSAGDDFGIIDTGALRSTGSSPVIATSAVTGYTVLAAASTTTFTVAGDNAATVVFTTASTAADPAIITTTSFASASRTANSAGVATYSWADTESTSGVDIVTATPSAGTAASVKYYRLAAPSDVIEIGDGDVNRDEGSETNFGCVEFDAVGQDYIVVKMLDTDASDPIISYMQFTYDSNDHFGTAGGAAADL